Protein AF-A0A6A3HVJ7-F1 (afdb_monomer)

InterPro domains:
  IPR050879 Acyltransferase 3 [PTHR23028] (5-299)

Foldseek 3Di:
DDDLPLVVLVLLLLVLVVLLVVLQVLLVVVVVCVVVVHDPVVVVVVLVLLLLLQCLLQLFLQLVVLVVLLPDDPVVVCLLPVPPDPVVRDSVCSSVCPPHNDPSNVSSVVSNVLSVVLVVCPVVSVVSVVPDPQQRSVLNVVLNVVVVVCVVVVDDDDPVNVVVLVVLLVVLVLVLVCLSVQRVSVVVVVNRDDGDPDDDSSVSSNSSSNNVSSCVVPNDVVNVVCVDPVNVLCSQLVSQLVVCLSVQCSDVVLVPDPDPVCSVCSSVVVSSVRSVVCCVVRSVVSSVVSVVVVVVVVVVVVVVVVVVVPVVVVVVVPPPDDDDDDDD

Solvent-accessible surface area (backbone atoms only — not comparable to full-atom values): 18622 Å² total; per-residue (Å²): 139,90,77,77,57,56,67,61,52,52,54,46,52,49,53,31,54,51,40,21,54,50,41,34,56,51,42,57,54,49,52,55,40,60,74,65,66,55,52,72,68,58,50,51,52,53,50,50,54,51,50,51,56,52,45,40,45,49,44,60,56,51,48,52,48,49,50,52,55,63,75,46,59,66,76,56,44,34,63,58,68,67,50,90,50,85,85,75,70,48,61,70,38,57,75,70,36,53,92,67,54,55,70,69,58,48,46,67,61,49,47,60,56,49,48,53,50,37,61,72,42,56,90,50,34,70,61,61,60,73,86,50,93,62,60,25,52,52,38,20,53,52,44,55,52,48,55,50,48,38,64,75,67,67,64,74,86,48,71,69,58,52,52,53,51,51,53,51,48,52,50,45,49,48,53,48,48,13,63,68,54,76,32,47,52,34,47,74,70,72,53,70,64,80,82,78,90,67,89,62,69,69,60,57,37,44,49,51,32,51,47,50,43,50,33,72,75,55,71,48,78,63,42,55,56,65,65,29,67,68,52,49,50,48,62,69,31,35,66,41,34,71,69,48,35,48,65,48,58,61,30,65,87,50,57,71,48,83,52,65,65,62,36,50,52,49,44,52,51,51,29,52,50,54,10,49,53,48,30,64,72,44,30,48,56,39,43,52,52,47,53,53,50,53,49,53,51,50,51,51,53,51,55,54,60,66,50,61,67,59,63,65,57,59,64,65,68,75,76,77,81,77,84,76,85,86,83,136

Organism: NCBI:txid129364

Structure (mmCIF, N/CA/C/O backbone):
data_AF-A0A6A3HVJ7-F1
#
_entry.id   AF-A0A6A3HVJ7-F1
#
loop_
_atom_site.group_PDB
_atom_site.id
_atom_site.type_symbol
_atom_site.label_atom_id
_atom_site.label_alt_id
_atom_site.label_comp_id
_atom_site.label_asym_id
_atom_site.label_entity_id
_atom_site.label_seq_id
_atom_site.pdbx_PDB_ins_code
_atom_site.Cartn_x
_atom_site.Cartn_y
_atom_site.Cartn_z
_atom_site.occupancy
_atom_site.B_iso_or_equiv
_atom_site.auth_seq_id
_atom_site.auth_comp_id
_atom_site.auth_asym_id
_atom_site.auth_atom_id
_atom_site.pdbx_PDB_model_num
ATOM 1 N N . MET A 1 1 ? 19.982 -19.664 -14.975 1.00 39.41 1 MET A N 1
ATOM 2 C CA . MET A 1 1 ? 18.977 -19.996 -13.939 1.00 39.41 1 MET A CA 1
ATOM 3 C C . MET A 1 1 ? 17.741 -19.136 -14.182 1.00 39.41 1 MET A C 1
ATOM 5 O O . MET A 1 1 ? 17.830 -17.933 -14.001 1.00 39.41 1 MET A O 1
ATOM 9 N N . ARG A 1 2 ? 16.645 -19.707 -14.708 1.00 41.06 2 ARG A N 1
ATOM 10 C CA . ARG A 1 2 ? 15.419 -18.962 -15.060 1.00 41.06 2 ARG A CA 1
ATOM 11 C C . ARG A 1 2 ? 14.409 -18.926 -13.890 1.00 41.06 2 ARG A C 1
ATOM 13 O O . ARG A 1 2 ? 14.082 -19.967 -13.308 1.00 41.06 2 ARG A O 1
ATOM 20 N N . ASP A 1 3 ? 13.924 -17.714 -13.616 1.00 50.59 3 ASP A N 1
ATOM 21 C CA . ASP A 1 3 ? 12.622 -17.329 -13.035 1.00 50.59 3 ASP A CA 1
ATOM 22 C C . ASP A 1 3 ? 12.352 -17.507 -11.529 1.00 50.59 3 ASP A C 1
ATOM 24 O O . ASP A 1 3 ? 11.293 -18.006 -11.140 1.00 50.59 3 ASP A O 1
ATOM 28 N N . LEU A 1 4 ? 13.231 -17.045 -10.633 1.00 57.28 4 LEU A N 1
ATOM 29 C CA . LEU A 1 4 ? 12.734 -16.729 -9.286 1.00 57.28 4 LEU A CA 1
ATOM 30 C C . LEU A 1 4 ? 11.722 -15.574 -9.398 1.00 57.28 4 LEU A C 1
ATOM 32 O O . LEU A 1 4 ? 12.072 -14.480 -9.834 1.00 57.28 4 LEU A O 1
ATOM 36 N N . PHE A 1 5 ? 10.469 -15.805 -8.996 1.00 62.16 5 PHE A N 1
ATOM 37 C CA . PHE A 1 5 ? 9.382 -14.815 -9.033 1.00 62.16 5 PHE A CA 1
ATOM 38 C C . PHE A 1 5 ? 9.550 -13.696 -7.984 1.00 62.16 5 PHE A C 1
ATOM 40 O O . PHE A 1 5 ? 8.559 -13.111 -7.559 1.00 62.16 5 PHE A O 1
ATOM 47 N N . MET A 1 6 ? 10.778 -13.375 -7.552 1.00 64.62 6 MET A N 1
ATOM 48 C CA . MET A 1 6 ? 11.039 -12.396 -6.486 1.00 64.62 6 MET A CA 1
ATOM 49 C C . MET A 1 6 ? 10.368 -11.048 -6.763 1.00 64.62 6 MET A C 1
ATOM 51 O O . MET A 1 6 ? 9.794 -10.460 -5.853 1.00 64.62 6 MET A O 1
ATOM 55 N N . GLY A 1 7 ? 10.385 -10.585 -8.019 1.00 66.06 7 GLY A N 1
ATOM 56 C CA . GLY A 1 7 ? 9.719 -9.339 -8.404 1.00 66.06 7 GLY A CA 1
ATOM 57 C C . GLY A 1 7 ? 8.200 -9.396 -8.219 1.00 66.06 7 GLY A C 1
ATOM 58 O O . GLY A 1 7 ? 7.622 -8.500 -7.614 1.00 66.06 7 GLY A O 1
ATOM 59 N N . ALA A 1 8 ? 7.553 -10.474 -8.673 1.00 69.12 8 ALA A N 1
ATOM 60 C CA . ALA A 1 8 ? 6.106 -10.644 -8.533 1.00 69.12 8 ALA A CA 1
ATOM 61 C C . ALA A 1 8 ? 5.683 -10.817 -7.064 1.00 69.12 8 ALA A C 1
ATOM 63 O O . ALA A 1 8 ? 4.686 -10.234 -6.647 1.00 69.12 8 ALA A O 1
ATOM 64 N N . VAL A 1 9 ? 6.468 -11.560 -6.276 1.00 72.44 9 VAL A N 1
ATOM 65 C CA . VAL A 1 9 ? 6.237 -11.737 -4.835 1.00 72.44 9 VAL A CA 1
ATOM 66 C C . VAL A 1 9 ? 6.421 -10.422 -4.081 1.00 72.44 9 VAL A C 1
ATOM 68 O O . VAL A 1 9 ? 5.613 -10.107 -3.217 1.00 72.44 9 VAL A O 1
ATOM 71 N N . GLY A 1 10 ? 7.442 -9.628 -4.416 1.00 73.00 10 GLY A N 1
ATOM 72 C CA . GLY A 1 10 ? 7.676 -8.328 -3.783 1.00 73.00 10 GLY A CA 1
ATOM 73 C C . GLY A 1 10 ? 6.544 -7.331 -4.040 1.00 73.00 10 GLY A C 1
ATOM 74 O O . GLY A 1 10 ? 6.095 -6.659 -3.113 1.00 73.00 10 GLY A O 1
ATOM 75 N N . VAL A 1 11 ? 6.043 -7.276 -5.278 1.00 71.94 11 VAL A N 1
ATOM 76 C CA . VAL A 1 11 ? 4.892 -6.432 -5.638 1.00 71.94 11 VAL A CA 1
ATOM 77 C C . VAL A 1 11 ? 3.626 -6.895 -4.910 1.00 71.94 11 VAL A C 1
ATOM 79 O O . VAL A 1 11 ? 2.938 -6.072 -4.311 1.00 71.94 11 VAL A O 1
ATOM 82 N N . ASP A 1 12 ? 3.342 -8.200 -4.900 1.00 74.12 12 ASP A N 1
ATOM 83 C CA . ASP A 1 12 ? 2.187 -8.770 -4.188 1.00 74.12 12 ASP A CA 1
ATOM 84 C C . ASP A 1 12 ? 2.253 -8.491 -2.677 1.00 74.12 12 ASP A C 1
ATOM 86 O O . ASP A 1 12 ? 1.306 -7.968 -2.087 1.00 74.12 12 ASP A O 1
ATOM 90 N N . ALA A 1 13 ? 3.414 -8.733 -2.062 1.00 77.75 13 ALA A N 1
ATOM 91 C CA . ALA A 1 13 ? 3.647 -8.469 -0.648 1.00 77.75 13 ALA A CA 1
ATOM 92 C C . ALA A 1 13 ? 3.392 -7.002 -0.281 1.00 77.75 13 ALA A C 1
ATOM 94 O O . ALA A 1 13 ? 2.780 -6.702 0.748 1.00 77.75 13 ALA A O 1
ATOM 95 N N . PHE A 1 14 ? 3.815 -6.084 -1.149 1.00 76.81 14 PHE A N 1
ATOM 96 C CA . PHE A 1 14 ? 3.584 -4.661 -0.965 1.00 76.81 14 PHE A CA 1
ATOM 97 C C . PHE A 1 14 ? 2.087 -4.301 -0.995 1.00 76.81 14 PHE A C 1
ATOM 99 O O . PHE A 1 14 ? 1.599 -3.604 -0.099 1.00 76.81 14 PHE A O 1
ATOM 106 N N . PHE A 1 15 ? 1.338 -4.807 -1.980 1.00 76.00 15 PHE A N 1
ATOM 107 C CA . PHE A 1 15 ? -0.108 -4.571 -2.076 1.00 76.00 15 PHE A CA 1
ATOM 108 C C . PHE A 1 15 ? -0.872 -5.132 -0.874 1.00 76.00 15 PHE A C 1
ATOM 110 O O . PHE A 1 15 ? -1.783 -4.483 -0.349 1.00 76.00 15 PHE A O 1
ATOM 117 N N . VAL A 1 16 ? -0.476 -6.310 -0.398 1.00 81.12 16 VAL A N 1
ATOM 118 C CA . VAL A 1 16 ? -1.057 -6.949 0.787 1.00 81.12 16 VAL A CA 1
ATOM 119 C C . VAL A 1 16 ? -0.830 -6.098 2.033 1.00 81.12 16 VAL A C 1
ATOM 121 O O . VAL A 1 16 ? -1.790 -5.739 2.711 1.00 81.12 16 VAL A O 1
ATOM 124 N N . LEU A 1 17 ? 0.411 -5.691 2.301 1.00 81.81 17 LEU A N 1
ATOM 125 C CA . LEU A 1 17 ? 0.732 -4.862 3.467 1.00 81.81 17 LEU A CA 1
ATOM 126 C C . LEU A 1 17 ? 0.002 -3.511 3.425 1.00 81.81 17 LEU A C 1
ATOM 128 O O . LEU A 1 17 ? -0.583 -3.084 4.423 1.00 81.81 17 LEU A O 1
ATOM 132 N N . SER A 1 18 ? -0.011 -2.856 2.259 1.00 81.00 18 SER A N 1
ATOM 133 C CA . SER A 1 18 ? -0.702 -1.577 2.064 1.00 81.00 18 SER A CA 1
ATOM 134 C C . SER A 1 18 ? -2.209 -1.708 2.310 1.00 81.00 18 SER A C 1
ATOM 136 O O . SER A 1 18 ? -2.787 -0.930 3.074 1.00 81.00 18 SER A O 1
ATOM 138 N N . SER A 1 19 ? -2.849 -2.725 1.726 1.00 81.06 19 SER A N 1
ATOM 139 C CA . SER A 1 19 ? -4.294 -2.941 1.864 1.00 81.06 19 SER A CA 1
ATOM 140 C C . SER A 1 19 ? -4.708 -3.296 3.294 1.00 81.06 19 SER A C 1
ATOM 142 O O . SER A 1 19 ? -5.690 -2.728 3.780 1.00 81.06 19 SER A O 1
ATOM 144 N N . VAL A 1 20 ? -3.952 -4.141 4.008 1.00 82.75 20 VAL A N 1
ATOM 145 C CA . VAL A 1 20 ? -4.229 -4.461 5.421 1.00 82.75 20 VAL A CA 1
ATOM 146 C C . VAL A 1 20 ? -4.151 -3.199 6.283 1.00 82.75 20 VAL A C 1
ATOM 148 O O . VAL A 1 20 ? -5.085 -2.887 7.028 1.00 82.75 20 VAL A O 1
ATOM 151 N N . LEU A 1 21 ? -3.072 -2.422 6.140 1.00 83.81 21 LEU A N 1
ATOM 152 C CA . LEU A 1 21 ? -2.850 -1.212 6.930 1.00 83.81 21 LEU A CA 1
ATOM 153 C C . LEU A 1 21 ? -3.929 -0.151 6.669 1.00 83.81 21 LEU A C 1
ATOM 155 O O . LEU A 1 21 ? -4.475 0.429 7.612 1.00 83.81 21 LEU A O 1
ATOM 159 N N . LEU A 1 22 ? -4.269 0.094 5.398 1.00 83.75 22 LEU A N 1
ATOM 160 C CA . LEU A 1 22 ? -5.310 1.055 5.031 1.00 83.75 22 LEU A CA 1
ATOM 161 C C . LEU A 1 22 ? -6.681 0.643 5.560 1.00 83.75 22 LEU A C 1
ATOM 163 O O . LEU A 1 22 ? -7.388 1.485 6.118 1.00 83.75 22 LEU A O 1
ATOM 167 N N . THR A 1 23 ? -7.040 -0.631 5.393 1.00 84.31 23 THR A N 1
ATOM 168 C CA . THR A 1 23 ? -8.324 -1.169 5.857 1.00 84.31 23 THR A CA 1
ATOM 169 C C . THR A 1 23 ? -8.435 -1.022 7.366 1.00 84.31 23 THR A C 1
ATOM 171 O O . THR A 1 23 ? -9.441 -0.516 7.859 1.00 84.31 23 THR A O 1
ATOM 174 N N . MET A 1 24 ? -7.378 -1.367 8.106 1.00 85.06 24 MET A N 1
ATOM 175 C CA . MET A 1 24 ? -7.365 -1.244 9.561 1.00 85.06 24 MET A CA 1
ATOM 176 C C . MET A 1 24 ? -7.522 0.214 10.015 1.00 85.06 24 MET A C 1
ATOM 178 O O . MET A 1 24 ? -8.381 0.503 10.849 1.00 85.06 24 MET A O 1
ATOM 182 N N . ILE A 1 25 ? -6.709 1.141 9.490 1.00 86.06 25 ILE A N 1
ATOM 183 C CA . ILE A 1 25 ? -6.756 2.558 9.893 1.00 86.06 25 ILE A CA 1
ATOM 184 C C . ILE A 1 25 ? -8.142 3.143 9.610 1.00 86.06 25 ILE A C 1
ATOM 186 O O . ILE A 1 25 ? -8.722 3.825 10.460 1.00 86.06 25 ILE A O 1
ATOM 190 N N . PHE A 1 26 ? -8.687 2.862 8.425 1.00 86.12 26 PHE A N 1
ATOM 191 C CA . PHE A 1 26 ? -9.999 3.359 8.037 1.00 86.12 26 PHE A CA 1
ATOM 192 C C . PHE A 1 26 ? -11.120 2.736 8.879 1.00 86.12 26 PHE A C 1
ATOM 194 O O . PHE A 1 26 ? -12.026 3.449 9.307 1.00 86.12 26 PHE A O 1
ATOM 201 N N . MET A 1 27 ? -11.034 1.441 9.193 1.00 84.31 27 MET A N 1
ATOM 202 C CA . MET A 1 27 ? -12.008 0.752 10.040 1.00 84.31 27 MET A CA 1
ATOM 203 C C . MET A 1 27 ? -12.005 1.282 11.472 1.00 84.31 27 MET A C 1
ATOM 205 O O . MET A 1 27 ? -13.074 1.590 11.993 1.00 84.31 27 MET A O 1
ATOM 209 N N . LYS A 1 28 ? -10.832 1.492 12.083 1.00 84.94 28 LYS A N 1
ATOM 210 C CA . LYS A 1 28 ? -10.725 2.109 13.419 1.00 84.94 28 LYS A CA 1
ATOM 211 C C . LYS A 1 28 ? -11.338 3.511 13.446 1.00 84.94 28 LYS A C 1
ATOM 213 O O . LYS A 1 28 ? -12.108 3.832 14.347 1.00 84.94 28 LYS A O 1
ATOM 218 N N . LYS A 1 29 ? -11.050 4.333 12.428 1.00 85.56 29 LYS A N 1
ATOM 219 C CA . LYS A 1 29 ? -11.642 5.675 12.295 1.00 85.56 29 LYS A CA 1
ATOM 220 C C . LYS A 1 29 ? -13.161 5.615 12.098 1.00 85.56 29 LYS A C 1
ATOM 222 O O . LYS A 1 29 ? -13.879 6.414 12.686 1.00 85.56 29 LYS A O 1
ATOM 227 N N . SER A 1 30 ? -13.641 4.658 11.309 1.00 85.25 30 SER A N 1
ATOM 228 C CA . SER A 1 30 ? -15.067 4.455 11.043 1.00 85.25 30 SER A CA 1
ATOM 229 C C . SER A 1 30 ? -15.826 4.015 12.294 1.00 85.25 30 SER A C 1
ATOM 231 O O . SER A 1 30 ? -16.877 4.576 12.577 1.00 85.25 30 SER A O 1
ATOM 233 N N . ILE A 1 31 ? -15.281 3.076 13.078 1.00 85.31 31 ILE A N 1
ATOM 234 C CA . ILE A 1 31 ? -15.865 2.643 14.360 1.00 85.31 31 ILE A CA 1
ATOM 235 C C . ILE A 1 31 ? -16.045 3.844 15.292 1.00 85.31 31 ILE A C 1
ATOM 237 O O . ILE A 1 31 ? -17.151 4.074 15.769 1.00 85.31 31 ILE A O 1
ATOM 241 N N . LYS A 1 32 ? -15.005 4.673 15.448 1.00 85.94 32 LYS A N 1
ATOM 242 C CA . LYS A 1 32 ? -15.079 5.896 16.259 1.00 85.94 32 LYS A CA 1
ATOM 243 C C . LYS A 1 32 ? -16.185 6.853 15.788 1.00 85.94 32 LYS A C 1
ATOM 245 O O . LYS A 1 32 ? -16.888 7.433 16.604 1.00 85.94 32 LYS A O 1
ATOM 250 N N . LEU A 1 33 ? -16.375 7.010 14.475 1.00 85.44 33 LEU A N 1
ATOM 251 C CA . LEU A 1 33 ? -17.455 7.846 13.934 1.00 85.44 33 LEU A CA 1
ATOM 252 C C . LEU A 1 33 ? -18.855 7.270 14.186 1.00 85.44 33 LEU A C 1
ATOM 254 O O . LEU A 1 33 ? -19.796 8.041 14.371 1.00 85.44 33 LEU A O 1
ATOM 258 N N . PHE A 1 34 ? -18.998 5.942 14.183 1.00 84.38 34 PHE A N 1
ATOM 259 C CA . PHE A 1 34 ? -20.250 5.279 14.551 1.00 84.38 34 PHE A CA 1
ATOM 260 C C . PHE A 1 34 ? -20.553 5.432 16.046 1.00 84.38 34 PHE A C 1
ATOM 262 O O . PHE A 1 34 ? -21.694 5.721 16.396 1.00 84.38 34 PHE A O 1
ATOM 269 N N . GLU A 1 35 ? -19.543 5.293 16.910 1.00 85.38 35 GLU A N 1
ATOM 270 C CA . GLU A 1 35 ? -19.669 5.499 18.361 1.00 85.38 35 GLU A CA 1
ATOM 271 C C . GLU A 1 35 ? -20.062 6.943 18.703 1.00 85.38 35 GLU A C 1
ATOM 273 O O . GLU A 1 35 ? -20.929 7.166 19.542 1.00 85.38 35 GLU A O 1
ATOM 278 N N . GLU A 1 36 ? -19.490 7.928 18.006 1.00 85.94 36 GLU A N 1
ATOM 279 C CA . GLU A 1 36 ? -19.807 9.354 18.180 1.00 85.94 36 GLU A CA 1
ATOM 280 C C . GLU A 1 36 ? -21.159 9.779 17.563 1.00 85.94 36 GLU A C 1
ATOM 282 O O . GLU A 1 36 ? -21.463 10.971 17.564 1.00 85.94 36 GLU A O 1
ATOM 287 N N . GLN A 1 37 ? -21.942 8.855 16.980 1.00 81.38 37 GLN A N 1
ATOM 288 C CA . GLN A 1 37 ? -23.155 9.152 16.192 1.00 81.38 37 GLN A CA 1
ATOM 289 C C . GLN A 1 37 ? -22.957 10.335 15.225 1.00 81.38 37 GLN A C 1
ATOM 291 O O . GLN A 1 37 ? -23.785 11.242 15.108 1.00 81.38 37 GLN A O 1
ATOM 296 N N . ALA A 1 38 ? -21.809 10.350 14.543 1.00 78.88 38 ALA A N 1
ATOM 297 C CA . ALA A 1 38 ? -21.400 11.478 13.724 1.00 78.88 38 ALA A CA 1
ATOM 298 C C . ALA A 1 38 ? -22.424 11.778 12.614 1.00 78.88 38 ALA A C 1
ATOM 300 O O . ALA A 1 38 ? -22.836 10.889 11.869 1.00 78.88 38 ALA A O 1
ATOM 301 N N . SER A 1 39 ? -22.777 13.058 12.458 1.00 82.81 39 SER A N 1
ATOM 302 C CA . SER A 1 39 ? -23.651 13.530 11.376 1.00 82.81 39 SER A CA 1
ATOM 303 C C . SER A 1 39 ? -23.126 13.127 9.990 1.00 82.81 39 SER A C 1
ATOM 305 O O . SER A 1 39 ? -21.912 13.071 9.758 1.00 82.81 39 SER A O 1
ATOM 307 N N . TYR A 1 40 ? -24.039 12.934 9.031 1.00 80.94 40 TYR A N 1
ATOM 308 C CA . TYR A 1 40 ? -23.722 12.645 7.628 1.00 80.94 40 TYR A CA 1
ATOM 309 C C . TYR A 1 40 ? -22.717 13.639 7.018 1.00 80.94 40 TYR A C 1
ATOM 311 O O . TYR A 1 40 ? -21.857 13.238 6.233 1.00 80.94 40 TYR A O 1
ATOM 319 N N . ARG A 1 41 ? -22.741 14.917 7.433 1.00 77.56 41 ARG A N 1
ATOM 320 C CA . ARG A 1 41 ? -21.765 15.929 6.980 1.00 77.56 41 ARG A CA 1
ATOM 321 C C . ARG A 1 41 ? -20.338 15.589 7.436 1.00 77.56 41 ARG A C 1
ATOM 323 O O . ARG A 1 41 ? -19.401 15.697 6.652 1.00 77.56 41 ARG A O 1
ATOM 330 N N . LYS A 1 42 ? -20.162 15.115 8.676 1.00 81.69 42 LYS A N 1
ATOM 331 C CA . LYS A 1 42 ? -18.856 14.716 9.245 1.00 81.69 42 LYS A CA 1
ATOM 332 C C . LYS A 1 42 ? -18.318 13.432 8.597 1.00 81.69 42 LYS A C 1
ATOM 334 O O . LYS A 1 42 ? -17.109 13.313 8.377 1.00 81.69 42 LYS A O 1
ATOM 339 N N . TRP A 1 43 ? -19.208 12.513 8.219 1.00 83.56 43 TRP A N 1
ATOM 340 C CA . TRP A 1 43 ? -18.875 11.355 7.382 1.00 83.56 43 TRP A CA 1
ATOM 341 C C . TRP A 1 43 ? -18.379 11.766 5.996 1.00 83.56 43 TRP A C 1
ATOM 343 O O . TRP A 1 43 ? -17.305 11.324 5.582 1.00 83.56 43 TRP A O 1
ATOM 353 N N . GLY A 1 44 ? -19.113 12.657 5.322 1.00 83.44 44 GLY A N 1
ATOM 354 C CA . GLY A 1 44 ? -18.735 13.201 4.017 1.00 83.44 44 GLY A CA 1
ATOM 355 C C . GLY A 1 44 ? -17.350 13.846 4.042 1.00 83.44 44 GLY A C 1
ATOM 356 O O . GLY A 1 44 ? -16.498 13.489 3.233 1.00 83.44 44 GLY A O 1
ATOM 357 N N . TRP A 1 45 ? -17.073 14.698 5.035 1.00 82.50 45 TRP A N 1
ATOM 358 C CA . TRP A 1 45 ? -15.748 15.304 5.211 1.00 82.50 45 TRP A CA 1
ATOM 359 C C . TRP A 1 45 ? -14.643 14.282 5.481 1.00 82.50 45 TRP A C 1
ATOM 361 O O . TRP A 1 45 ? -13.548 14.408 4.942 1.00 82.50 45 TRP A O 1
ATOM 371 N N . THR A 1 46 ? -14.913 13.248 6.282 1.00 83.50 46 THR A N 1
ATOM 372 C CA . THR A 1 46 ? -13.916 12.205 6.569 1.00 83.50 46 THR A CA 1
ATOM 373 C C . THR A 1 46 ? -13.568 11.388 5.328 1.00 83.50 46 THR A C 1
ATOM 375 O O . THR A 1 46 ? -12.394 11.081 5.108 1.00 83.50 46 THR A O 1
ATOM 378 N N . LEU A 1 47 ? -14.573 11.039 4.521 1.00 84.69 47 LEU A N 1
ATOM 379 C CA . LEU A 1 47 ? -14.374 10.348 3.251 1.00 84.69 47 LEU A CA 1
ATOM 380 C C . LEU A 1 47 ? -13.653 11.249 2.248 1.00 84.69 47 LEU A C 1
ATOM 382 O O . LEU A 1 47 ? -12.681 10.811 1.643 1.00 84.69 47 LEU A O 1
ATOM 386 N N . ALA A 1 48 ? -14.064 12.512 2.121 1.00 84.12 48 ALA A N 1
ATOM 387 C CA . ALA A 1 48 ? -13.414 13.475 1.239 1.00 84.12 48 ALA A CA 1
ATOM 388 C C . ALA A 1 48 ? -11.939 13.691 1.615 1.00 84.12 48 ALA A C 1
ATOM 390 O O . ALA A 1 48 ? -11.079 13.644 0.739 1.00 84.12 48 ALA A O 1
ATOM 391 N N . ASP A 1 49 ? -11.621 13.843 2.904 1.00 83.62 49 ASP A N 1
ATOM 392 C CA . ASP A 1 49 ? -10.243 13.945 3.406 1.00 83.62 49 ASP A CA 1
ATOM 393 C C . ASP A 1 49 ? -9.429 12.683 3.079 1.00 83.62 49 ASP A C 1
ATOM 395 O O . ASP A 1 49 ? -8.295 12.767 2.600 1.00 83.62 49 ASP A O 1
ATOM 399 N N . TYR A 1 50 ? -10.024 11.502 3.283 1.00 84.50 50 TYR A N 1
ATOM 400 C CA . TYR A 1 50 ? -9.401 10.226 2.939 1.00 84.50 50 TYR A CA 1
ATOM 401 C C . TYR A 1 50 ? -9.094 10.132 1.437 1.00 84.50 50 TYR A C 1
ATOM 403 O O . TYR A 1 50 ? -7.945 9.886 1.063 1.00 84.50 50 TYR A O 1
ATOM 411 N N . PHE A 1 51 ? -10.090 10.366 0.579 1.00 83.50 51 PHE A N 1
ATOM 412 C CA . PHE A 1 51 ? -9.936 10.280 -0.871 1.00 83.50 51 PHE A CA 1
ATOM 413 C C . PHE A 1 51 ? -8.960 11.323 -1.401 1.00 83.50 51 PHE A C 1
ATOM 415 O O . PHE A 1 51 ? -8.076 10.975 -2.174 1.00 83.50 51 PHE A O 1
ATOM 422 N N . THR A 1 52 ? -9.047 12.568 -0.935 1.00 82.69 52 THR A N 1
ATOM 423 C CA . THR A 1 52 ? -8.180 13.664 -1.393 1.00 82.69 52 THR A CA 1
ATOM 424 C C . THR A 1 52 ? -6.710 13.377 -1.094 1.00 82.69 52 THR A C 1
ATOM 426 O O . THR A 1 52 ? -5.863 13.507 -1.977 1.00 82.69 52 THR A O 1
ATOM 429 N N . LYS A 1 53 ? -6.393 12.906 0.122 1.00 82.38 53 LYS A N 1
ATOM 430 C CA . LYS A 1 53 ? -5.020 12.530 0.506 1.00 82.38 53 LYS A CA 1
ATOM 431 C C . LYS A 1 53 ? -4.459 11.400 -0.351 1.00 82.38 53 LYS A C 1
ATOM 433 O O . LYS A 1 53 ? -3.276 11.411 -0.676 1.00 82.38 53 LYS A O 1
ATOM 438 N N . ARG A 1 54 ? -5.285 10.412 -0.702 1.00 83.06 54 ARG A N 1
ATOM 439 C CA . ARG A 1 54 ? -4.856 9.252 -1.501 1.00 83.06 54 ARG A CA 1
ATOM 440 C C . ARG A 1 54 ? -4.778 9.579 -2.989 1.00 83.06 54 ARG A C 1
ATOM 442 O O . ARG A 1 54 ? -3.818 9.182 -3.640 1.00 83.06 54 ARG A O 1
ATOM 449 N N . PHE A 1 55 ? -5.724 10.362 -3.495 1.00 82.62 55 PHE A N 1
ATOM 450 C CA . PHE A 1 55 ? -5.736 10.839 -4.869 1.00 82.62 55 PHE A CA 1
ATOM 451 C C . PHE A 1 55 ? -4.512 11.707 -5.151 1.00 82.62 55 PHE A C 1
ATOM 453 O O . PHE A 1 55 ? -3.752 11.398 -6.056 1.00 82.62 55 PHE A O 1
ATOM 460 N N . LEU A 1 56 ? -4.232 12.718 -4.326 1.00 82.56 56 LEU A N 1
ATOM 461 C CA . LEU A 1 56 ? -3.076 13.601 -4.532 1.00 82.56 56 LEU A CA 1
ATOM 462 C C . LEU A 1 56 ? -1.731 12.957 -4.182 1.00 82.56 56 LEU A C 1
ATOM 464 O O . LEU A 1 56 ? -0.690 13.470 -4.576 1.00 82.56 56 LEU A O 1
ATOM 468 N N . ARG A 1 57 ? -1.735 11.816 -3.490 1.00 81.06 57 ARG A N 1
ATOM 469 C CA . ARG A 1 57 ? -0.538 10.986 -3.349 1.00 81.06 57 ARG A CA 1
ATOM 470 C C . ARG A 1 57 ? -0.175 10.284 -4.662 1.00 81.06 57 ARG A C 1
ATOM 472 O O . ARG A 1 57 ? 0.993 10.230 -5.018 1.00 81.06 57 ARG A O 1
ATOM 479 N N . VAL A 1 58 ? -1.164 9.730 -5.356 1.00 81.12 58 VAL A N 1
ATOM 480 C CA . VAL A 1 58 ? -0.952 8.807 -6.484 1.00 81.12 58 VAL A CA 1
ATOM 481 C C . VAL A 1 58 ? -1.087 9.492 -7.843 1.00 81.12 58 VAL A C 1
ATOM 483 O O . VAL A 1 58 ? -0.279 9.283 -8.749 1.00 81.12 58 VAL A O 1
ATOM 486 N N . TYR A 1 59 ? -2.093 10.347 -7.988 1.00 81.88 59 TYR A N 1
ATOM 487 C CA . TYR A 1 59 ? -2.484 10.934 -9.262 1.00 81.88 59 TYR A CA 1
ATOM 488 C C . TYR A 1 59 ? -1.423 11.831 -9.909 1.00 81.88 59 TYR A C 1
ATOM 490 O O . TYR A 1 59 ? -1.242 11.700 -11.113 1.00 81.88 59 TYR A O 1
ATOM 498 N N . PRO A 1 60 ? -0.679 12.700 -9.194 1.00 86.12 60 PRO A N 1
ATOM 499 C CA . PRO A 1 60 ? 0.260 13.617 -9.846 1.00 86.12 60 PRO A CA 1
ATOM 500 C C . PRO A 1 60 ? 1.361 12.895 -10.628 1.00 86.12 60 PRO A C 1
ATOM 502 O O . PRO A 1 60 ? 1.607 13.208 -11.791 1.00 86.12 60 PRO A O 1
ATOM 505 N N . LEU A 1 61 ? 1.980 11.878 -10.022 1.00 84.88 61 LEU A N 1
ATOM 506 C CA . LEU A 1 61 ? 3.000 11.075 -10.693 1.00 84.88 61 LEU A CA 1
ATOM 507 C C . LEU A 1 61 ? 2.387 10.210 -11.802 1.00 84.88 61 LEU A C 1
ATOM 509 O O . LEU A 1 61 ? 2.972 10.095 -12.876 1.00 84.88 61 LEU A O 1
ATOM 513 N N . TYR A 1 62 ? 1.191 9.657 -11.583 1.00 83.06 62 TYR A N 1
ATOM 514 C CA . TYR A 1 62 ? 0.467 8.908 -12.611 1.00 83.06 62 TYR A CA 1
ATOM 515 C C . TYR A 1 62 ? 0.114 9.756 -13.840 1.00 83.06 62 TYR A C 1
ATOM 517 O O . TYR A 1 62 ? 0.297 9.315 -14.975 1.00 83.06 62 TYR A O 1
ATOM 525 N N . ALA A 1 63 ? -0.353 10.986 -13.629 1.00 83.75 63 ALA A N 1
ATOM 526 C CA . ALA A 1 63 ? -0.703 11.920 -14.688 1.00 83.75 63 ALA A CA 1
ATOM 527 C C . ALA A 1 63 ? 0.541 12.350 -15.470 1.00 83.75 63 ALA A C 1
ATOM 529 O O . ALA A 1 63 ? 0.538 12.285 -16.698 1.00 83.75 63 ALA A O 1
ATOM 530 N N . LEU A 1 64 ? 1.627 12.705 -14.773 1.00 85.31 64 LEU A N 1
ATOM 531 C CA . LEU A 1 64 ? 2.903 13.035 -15.410 1.00 85.31 64 LEU A CA 1
ATOM 532 C C . LEU A 1 64 ? 3.441 11.871 -16.237 1.00 85.31 64 LEU A C 1
ATOM 534 O O . LEU A 1 64 ? 3.875 12.079 -17.367 1.00 85.31 64 LEU A O 1
ATOM 538 N N . LEU A 1 65 ? 3.354 10.647 -15.717 1.00 82.88 65 LEU A N 1
ATOM 539 C CA . LEU A 1 65 ? 3.737 9.464 -16.470 1.00 82.88 65 LEU A CA 1
ATOM 540 C C . LEU A 1 65 ? 2.870 9.270 -17.710 1.00 82.88 65 LEU A C 1
ATOM 542 O O . LEU A 1 65 ? 3.392 9.003 -18.785 1.00 82.88 65 LEU A O 1
ATOM 546 N N . SER A 1 66 ? 1.555 9.412 -17.571 1.00 78.56 66 SER A N 1
ATOM 547 C CA . SER A 1 66 ? 0.614 9.240 -18.679 1.00 78.56 66 SER A CA 1
ATOM 548 C C . SER A 1 66 ? 0.863 10.266 -19.786 1.00 78.56 66 SER A C 1
ATOM 550 O O . SER A 1 66 ? 0.833 9.917 -20.964 1.00 78.56 66 SER A O 1
ATOM 552 N N . ILE A 1 67 ? 1.181 11.511 -19.418 1.00 81.88 67 ILE A N 1
ATOM 553 C CA . ILE A 1 67 ? 1.566 12.578 -20.351 1.00 81.88 67 ILE A CA 1
ATOM 554 C C . ILE A 1 67 ? 2.929 12.280 -20.987 1.00 81.88 67 ILE A C 1
ATOM 556 O O . ILE A 1 67 ? 3.069 12.386 -22.203 1.00 81.88 67 ILE A O 1
ATOM 560 N N . ALA A 1 68 ? 3.923 11.865 -20.198 1.00 81.62 68 ALA A N 1
ATOM 561 C CA . ALA A 1 68 ? 5.242 11.495 -20.709 1.00 81.62 68 ALA A CA 1
ATOM 562 C C . ALA A 1 68 ? 5.149 10.324 -21.696 1.00 81.62 68 ALA A C 1
ATOM 564 O O . ALA A 1 68 ? 5.766 10.355 -22.758 1.00 81.62 68 ALA A O 1
ATOM 565 N N . LEU A 1 69 ? 4.322 9.323 -21.383 1.00 75.75 69 LEU A N 1
ATOM 566 C CA . LEU A 1 69 ? 4.008 8.226 -22.286 1.00 75.75 69 LEU A CA 1
ATOM 567 C C . LEU A 1 69 ? 3.306 8.728 -23.531 1.00 75.75 69 LEU A C 1
ATOM 569 O O . LEU A 1 69 ? 3.684 8.315 -24.613 1.00 75.75 69 LEU A O 1
ATOM 573 N N . TRP A 1 70 ? 2.335 9.630 -23.420 1.00 76.44 70 TRP A N 1
ATOM 574 C CA . TRP A 1 70 ? 1.655 10.187 -24.586 1.00 76.44 70 TRP A CA 1
ATOM 575 C C . TRP A 1 70 ? 2.625 10.885 -25.553 1.00 76.44 70 TRP A C 1
ATOM 577 O O . TRP A 1 70 ? 2.582 10.589 -26.749 1.00 76.44 70 TRP A O 1
ATOM 587 N N . LEU A 1 71 ? 3.543 11.706 -25.029 1.00 79.38 71 LEU A N 1
ATOM 588 C CA . LEU A 1 71 ? 4.570 12.432 -25.793 1.00 79.38 71 LEU A CA 1
ATOM 589 C C . LEU A 1 71 ? 5.644 11.520 -26.413 1.00 79.38 71 LEU A C 1
ATOM 591 O O . LEU A 1 71 ? 6.332 11.918 -27.351 1.00 79.38 71 LEU A O 1
ATOM 595 N N . MET A 1 72 ? 5.812 10.304 -25.895 1.00 76.38 72 MET A N 1
ATOM 596 C CA . MET A 1 72 ? 6.873 9.390 -26.306 1.00 76.38 72 MET A CA 1
ATOM 597 C C . MET A 1 72 ? 6.611 8.759 -27.697 1.00 76.38 72 MET A C 1
ATOM 599 O O . MET A 1 72 ? 5.467 8.395 -28.003 1.00 76.38 72 MET A O 1
ATOM 603 N N . PRO A 1 73 ? 7.649 8.552 -28.538 1.00 74.38 73 PRO A N 1
ATOM 604 C CA . PRO A 1 73 ? 7.509 7.851 -29.817 1.00 74.38 73 PRO A CA 1
ATOM 605 C C . PRO A 1 73 ? 7.059 6.391 -29.644 1.00 74.38 73 PRO A C 1
ATOM 607 O O . PRO A 1 73 ? 7.353 5.742 -28.637 1.00 74.38 73 PRO A O 1
ATOM 610 N N . PHE A 1 74 ? 6.367 5.850 -30.651 1.00 65.81 74 PHE A N 1
ATOM 611 C CA . PHE A 1 74 ? 5.752 4.515 -30.603 1.00 65.81 74 PHE A CA 1
ATOM 612 C C . PHE A 1 74 ? 6.746 3.370 -30.330 1.00 65.81 74 PHE A C 1
ATOM 614 O O . PHE A 1 74 ? 6.424 2.433 -29.600 1.00 65.81 74 PHE A O 1
ATOM 621 N N . GLU A 1 75 ? 7.976 3.472 -30.835 1.00 64.56 75 GLU A N 1
ATOM 622 C CA . GLU A 1 75 ? 9.033 2.470 -30.630 1.00 64.56 75 GLU A CA 1
ATOM 623 C C . GLU A 1 75 ? 9.353 2.246 -29.143 1.00 64.56 75 GLU A C 1
ATOM 625 O O . GLU A 1 75 ? 9.539 1.112 -28.694 1.00 64.56 75 GLU A O 1
ATOM 630 N N . TYR A 1 76 ? 9.337 3.318 -28.348 1.00 64.50 76 TYR A N 1
ATOM 631 C CA . TYR A 1 76 ? 9.561 3.245 -26.907 1.00 64.50 76 TYR A CA 1
ATOM 632 C C . TYR A 1 76 ? 8.286 2.837 -26.148 1.00 64.50 76 TYR A C 1
ATOM 634 O O . TYR A 1 76 ? 8.368 2.076 -25.182 1.00 64.50 76 TYR A O 1
ATOM 642 N N . LYS A 1 77 ? 7.093 3.240 -26.616 1.00 66.81 77 LYS A N 1
ATOM 643 C CA . LYS A 1 77 ? 5.798 2.796 -26.053 1.00 66.81 77 LYS A CA 1
ATOM 644 C C . LYS A 1 77 ? 5.641 1.274 -26.094 1.00 66.81 77 LYS A C 1
ATOM 646 O O . LYS A 1 77 ? 5.249 0.665 -25.097 1.00 66.81 77 LYS A O 1
ATOM 651 N N . ASN A 1 78 ? 5.991 0.656 -27.221 1.00 63.28 78 ASN A N 1
ATOM 652 C CA . ASN A 1 78 ? 5.930 -0.796 -27.377 1.00 63.28 78 ASN A CA 1
ATOM 653 C C . ASN A 1 78 ? 6.957 -1.508 -26.470 1.00 63.28 78 ASN A C 1
ATOM 655 O O . ASN A 1 78 ? 6.646 -2.525 -25.850 1.00 63.28 78 ASN A O 1
ATOM 659 N N . ARG A 1 79 ? 8.157 -0.929 -26.304 1.00 65.69 79 ARG A N 1
ATOM 660 C CA . ARG A 1 79 ? 9.218 -1.482 -25.443 1.00 65.69 79 ARG A CA 1
ATOM 661 C C . ARG A 1 79 ? 8.850 -1.495 -23.955 1.00 65.69 79 ARG A C 1
ATOM 663 O O . ARG A 1 79 ? 9.107 -2.495 -23.292 1.00 65.69 79 ARG A O 1
ATOM 670 N N . TYR A 1 80 ? 8.262 -0.416 -23.436 1.00 62.47 80 TYR A N 1
ATOM 671 C CA . TYR A 1 80 ? 7.972 -0.288 -22.001 1.00 62.47 80 TYR A CA 1
ATOM 672 C C . TYR A 1 80 ? 6.577 -0.803 -21.613 1.00 62.47 80 TYR A C 1
ATOM 674 O O . TYR A 1 80 ? 6.435 -1.420 -20.563 1.00 62.47 80 TYR A O 1
ATOM 682 N N . TYR A 1 81 ? 5.554 -0.608 -22.452 1.00 59.56 81 TYR A N 1
ATOM 683 C CA . TYR A 1 81 ? 4.154 -0.898 -22.094 1.00 59.56 81 TYR A CA 1
ATOM 684 C C . TYR A 1 81 ? 3.486 -1.969 -22.968 1.00 59.56 81 TYR A C 1
ATOM 686 O O . TYR A 1 81 ? 2.289 -2.203 -22.817 1.00 59.56 81 TYR A O 1
ATOM 694 N N . ARG A 1 82 ? 4.239 -2.649 -23.854 1.00 55.84 82 ARG A N 1
ATOM 695 C CA . ARG A 1 82 ? 3.722 -3.680 -24.783 1.00 55.84 82 ARG A CA 1
ATOM 696 C C . ARG A 1 82 ? 2.469 -3.224 -25.546 1.00 55.84 82 ARG A C 1
ATOM 698 O O . ARG A 1 82 ? 1.540 -3.997 -25.774 1.00 55.84 82 ARG A O 1
ATOM 705 N N . ILE A 1 83 ? 2.433 -1.947 -25.918 1.00 56.72 83 ILE A N 1
ATOM 706 C CA . ILE A 1 83 ? 1.325 -1.366 -26.674 1.00 56.72 83 ILE A CA 1
ATOM 707 C C . ILE A 1 83 ? 1.438 -1.858 -28.118 1.00 56.72 83 ILE A C 1
ATOM 709 O O . ILE A 1 83 ? 2.436 -1.599 -28.788 1.00 56.72 83 ILE A O 1
ATOM 713 N N . THR A 1 84 ? 0.432 -2.610 -28.573 1.00 53.72 84 THR A N 1
ATOM 714 C CA . THR A 1 84 ? 0.490 -3.340 -29.849 1.00 53.72 84 THR A CA 1
ATOM 715 C C . THR A 1 84 ? 0.085 -2.452 -31.034 1.00 53.72 84 THR A C 1
ATOM 717 O O . THR A 1 84 ? 0.579 -2.676 -32.140 1.00 53.72 84 THR A O 1
ATOM 720 N N . LYS A 1 85 ? -0.737 -1.407 -30.823 1.00 53.69 85 LYS A N 1
ATOM 721 C CA . LYS A 1 85 ? -1.081 -0.394 -31.839 1.00 53.69 85 LYS A CA 1
ATOM 722 C C . LYS A 1 85 ? -1.001 1.044 -31.295 1.00 53.69 85 LYS A C 1
ATOM 724 O O . LYS A 1 85 ? -1.315 1.276 -30.131 1.00 53.69 85 LYS A O 1
ATOM 729 N N . PRO A 1 86 ? -0.617 2.041 -32.115 1.00 51.41 86 PRO A N 1
ATOM 730 C CA . PRO A 1 86 ? -0.514 3.443 -31.688 1.00 51.41 86 PRO A CA 1
ATOM 731 C C . PRO A 1 86 ? -1.859 4.065 -31.271 1.00 51.41 86 PRO A C 1
ATOM 733 O O . PRO A 1 86 ? -1.867 4.993 -30.467 1.00 51.41 86 PRO A O 1
ATOM 736 N N . GLU A 1 87 ? -2.976 3.524 -31.765 1.00 54.38 87 GLU A N 1
ATOM 737 C CA . GLU A 1 87 ? -4.352 3.944 -31.448 1.00 54.38 87 GLU A CA 1
ATOM 738 C C . GLU A 1 87 ? -4.873 3.400 -30.102 1.00 54.38 87 GLU A C 1
ATO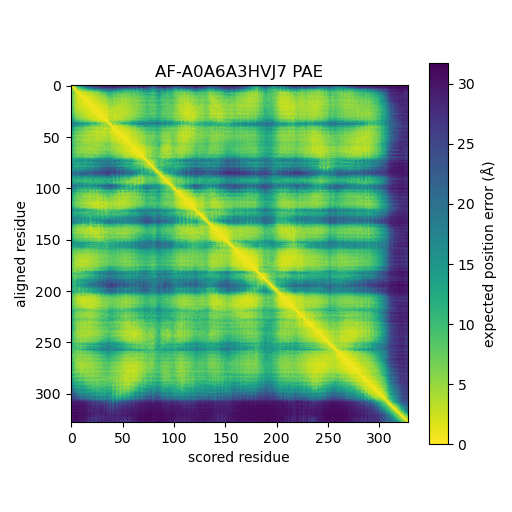M 740 O O . GLU A 1 87 ? -5.907 3.851 -29.617 1.00 54.38 87 GLU A O 1
ATOM 745 N N . ASP A 1 88 ? -4.152 2.472 -29.460 1.00 59.00 88 ASP A N 1
ATOM 746 C CA . ASP A 1 88 ? -4.583 1.851 -28.197 1.00 59.00 88 ASP A CA 1
ATOM 747 C C . ASP A 1 88 ? -4.361 2.768 -26.974 1.00 59.00 88 ASP A C 1
ATOM 749 O O . ASP A 1 88 ? -4.889 2.503 -25.892 1.00 59.00 88 ASP A O 1
ATOM 753 N N . PHE A 1 89 ? -3.570 3.843 -27.108 1.00 61.81 89 PHE A N 1
ATOM 754 C CA . PHE A 1 89 ? -3.227 4.735 -25.995 1.00 61.81 89 PHE A CA 1
ATOM 755 C C . PHE A 1 89 ? -3.942 6.086 -26.089 1.00 61.81 89 PHE A C 1
ATOM 757 O O . PHE A 1 89 ? -3.408 7.071 -26.603 1.00 61.81 89 PHE A O 1
ATOM 764 N N . ASN A 1 90 ? -5.142 6.151 -25.515 1.00 68.38 90 ASN A N 1
ATOM 765 C CA . ASN A 1 90 ? -5.887 7.396 -25.353 1.00 68.38 90 ASN A CA 1
ATOM 766 C C . ASN A 1 90 ? -5.515 8.083 -24.034 1.00 68.38 90 ASN A C 1
ATOM 768 O O . ASN A 1 90 ? -5.904 7.620 -22.966 1.00 68.38 90 ASN A O 1
ATOM 772 N N . LEU A 1 91 ? -4.828 9.232 -24.097 1.00 71.56 91 LEU A N 1
ATOM 773 C CA . LEU A 1 91 ? -4.428 10.000 -22.905 1.00 71.56 91 LEU A CA 1
ATOM 774 C C . LEU A 1 91 ? -5.625 10.323 -22.001 1.00 71.56 91 LEU A C 1
ATOM 776 O O . LEU A 1 91 ? -5.542 10.156 -20.788 1.00 71.56 91 LEU A O 1
ATOM 780 N N . PHE A 1 92 ? -6.743 10.748 -22.593 1.00 70.06 92 PHE A N 1
ATOM 781 C CA . PHE A 1 92 ? -7.964 11.049 -21.846 1.00 70.06 92 PHE A CA 1
ATOM 782 C C . PHE A 1 92 ? -8.512 9.809 -21.128 1.00 70.06 92 PHE A C 1
ATOM 784 O O . PHE A 1 92 ? -8.891 9.882 -19.963 1.00 70.06 92 PHE A O 1
ATOM 791 N N . GLN A 1 93 ? -8.500 8.653 -21.792 1.00 65.94 93 GLN A N 1
ATOM 792 C CA . GLN A 1 93 ? -8.993 7.395 -21.235 1.00 65.94 93 GLN A CA 1
ATOM 793 C C . GLN A 1 93 ? -8.082 6.887 -20.103 1.00 65.94 93 GLN A C 1
ATOM 795 O O . GLN A 1 93 ? -8.571 6.504 -19.043 1.00 65.94 93 GLN A O 1
ATOM 800 N N . THR A 1 94 ? -6.762 6.996 -20.278 1.00 70.00 94 THR A N 1
ATOM 801 C CA . THR A 1 94 ? -5.757 6.667 -19.257 1.00 70.00 94 THR A CA 1
ATOM 802 C C . THR A 1 94 ? -5.873 7.588 -18.037 1.00 70.00 94 THR A C 1
ATOM 804 O O . THR A 1 94 ? -5.953 7.106 -16.91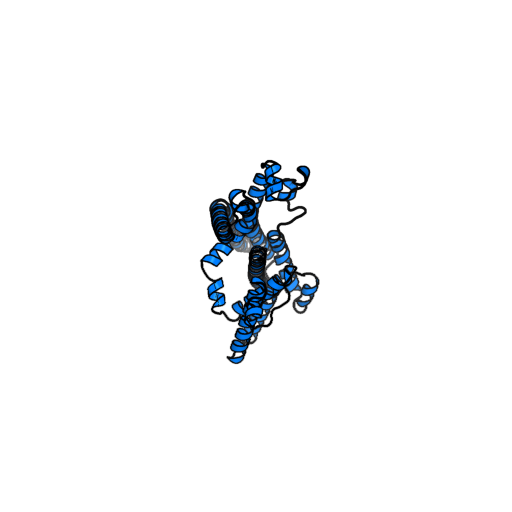2 1.00 70.00 94 THR A O 1
ATOM 807 N N . LEU A 1 95 ? -5.977 8.909 -18.234 1.00 71.00 95 LEU A N 1
ATOM 808 C CA . LEU A 1 95 ? -6.159 9.873 -17.137 1.00 71.00 95 LEU A CA 1
ATOM 809 C C . LEU A 1 95 ? -7.488 9.680 -16.389 1.00 71.00 95 LEU A C 1
ATOM 811 O O . LEU A 1 95 ? -7.554 9.944 -15.191 1.00 71.00 95 LEU A O 1
ATOM 815 N N . THR A 1 96 ? -8.532 9.204 -17.074 1.00 63.78 96 THR A N 1
ATOM 816 C CA . THR A 1 96 ? -9.854 8.910 -16.485 1.0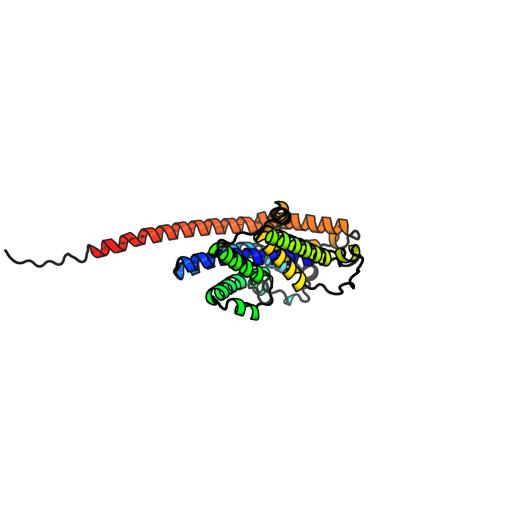0 63.78 96 THR A CA 1
ATOM 817 C C . THR A 1 96 ? -10.008 7.464 -16.002 1.00 63.78 96 THR A C 1
ATOM 819 O O . THR A 1 96 ? -11.092 7.073 -15.574 1.00 63.78 96 THR A O 1
ATOM 822 N N . PHE A 1 97 ? -8.926 6.678 -16.010 1.00 62.97 97 PHE A N 1
ATOM 823 C CA . PHE A 1 97 ? -8.867 5.291 -15.535 1.00 62.97 97 PHE A CA 1
ATOM 824 C C . PHE A 1 97 ? -9.749 4.272 -16.279 1.00 62.97 97 PHE A C 1
ATOM 826 O O . PHE A 1 97 ? -10.019 3.186 -15.760 1.00 62.97 97 PHE A O 1
ATOM 833 N N . HIS A 1 98 ? -10.174 4.572 -17.504 1.00 50.03 98 HIS A N 1
ATOM 834 C CA . HIS A 1 98 ? -10.911 3.633 -18.350 1.00 50.03 98 HIS A CA 1
ATOM 835 C C . HIS A 1 98 ? -9.945 2.864 -19.276 1.00 50.03 98 HIS A C 1
ATOM 837 O O . HIS A 1 98 ? -9.072 3.485 -19.876 1.00 50.03 98 HIS A O 1
ATOM 843 N N . PRO A 1 99 ? -10.087 1.539 -19.493 1.00 48.66 99 PRO A N 1
ATOM 844 C CA . PRO A 1 99 ? -10.798 0.522 -18.708 1.00 48.66 99 PRO A CA 1
ATOM 845 C C . PRO A 1 99 ? -9.945 -0.103 -17.580 1.00 48.66 99 PRO A C 1
ATOM 847 O O . PRO A 1 99 ? -10.437 -0.950 -16.837 1.00 48.66 99 PRO A O 1
ATOM 850 N N . THR A 1 100 ? -8.669 0.270 -17.448 1.00 54.78 100 THR A N 1
ATOM 851 C CA . THR A 1 100 ? -7.740 -0.318 -16.471 1.00 54.78 100 THR A CA 1
ATOM 852 C C . THR A 1 100 ? -7.406 0.679 -15.366 1.00 54.78 100 THR A C 1
ATOM 854 O O . THR A 1 100 ? -6.414 1.405 -15.448 1.00 54.78 100 THR A O 1
ATOM 857 N N . LEU A 1 101 ? -8.216 0.693 -14.306 1.00 58.59 101 LEU A N 1
ATOM 858 C CA . LEU A 1 101 ? -7.836 1.322 -13.042 1.00 58.59 101 LEU A CA 1
ATOM 859 C C . LEU A 1 101 ? -6.531 0.679 -12.546 1.00 58.59 101 LEU A C 1
ATOM 861 O O . LEU A 1 101 ? -6.492 -0.546 -12.389 1.00 58.59 101 LEU A O 1
ATOM 865 N N . PRO A 1 102 ? -5.472 1.461 -12.262 1.00 66.00 102 PRO A N 1
ATOM 866 C CA . PRO A 1 102 ? -4.324 0.949 -11.532 1.00 66.00 102 PRO A CA 1
ATOM 867 C C . PRO A 1 102 ? -4.813 0.247 -10.267 1.00 66.00 102 PRO A C 1
ATOM 869 O O . PRO A 1 102 ? -5.647 0.789 -9.538 1.00 66.00 102 PRO A O 1
ATOM 872 N N . LEU A 1 103 ? -4.309 -0.962 -10.016 1.00 64.94 103 LEU A N 1
ATOM 873 C CA . LEU A 1 103 ? -4.801 -1.828 -8.942 1.00 64.94 103 LEU A CA 1
ATOM 874 C C . LEU A 1 103 ? -4.839 -1.096 -7.586 1.00 64.94 103 LEU A C 1
ATOM 876 O O . LEU A 1 103 ? -5.790 -1.237 -6.822 1.00 64.94 103 LEU A O 1
ATOM 880 N N . GLU A 1 104 ? -3.845 -0.244 -7.322 1.00 66.25 104 GLU A N 1
ATOM 881 C CA . GLU A 1 104 ? -3.769 0.592 -6.119 1.00 66.25 104 GLU A CA 1
ATOM 882 C C . GLU A 1 104 ? -4.937 1.580 -5.983 1.00 66.25 104 GLU A C 1
ATOM 884 O O . GLU A 1 104 ? -5.496 1.753 -4.900 1.00 66.25 104 GLU A O 1
ATOM 889 N N . ILE A 1 105 ? -5.345 2.192 -7.093 1.00 68.75 105 ILE A N 1
ATOM 890 C CA . ILE A 1 105 ? -6.443 3.159 -7.137 1.00 68.75 105 ILE A CA 1
ATOM 891 C C . ILE A 1 105 ? -7.769 2.434 -6.921 1.00 68.75 105 ILE A C 1
ATOM 893 O O . ILE A 1 105 ? -8.589 2.890 -6.126 1.00 68.75 105 ILE A O 1
ATOM 897 N N . ALA A 1 106 ? -7.947 1.261 -7.537 1.00 70.75 106 ALA A N 1
ATOM 898 C CA . ALA A 1 106 ? -9.115 0.419 -7.296 1.00 70.75 106 ALA A CA 1
ATOM 899 C C . ALA A 1 106 ? -9.259 0.068 -5.803 1.00 70.75 106 ALA A C 1
ATOM 901 O O . ALA A 1 106 ? -10.345 0.218 -5.241 1.00 70.75 106 ALA A O 1
ATOM 902 N N . TYR A 1 107 ? -8.164 -0.299 -5.124 1.00 71.56 107 TYR A N 1
ATOM 903 C CA . TYR A 1 107 ? -8.190 -0.540 -3.678 1.00 71.56 107 TYR A CA 1
ATOM 904 C C . TYR A 1 107 ? -8.632 0.698 -2.889 1.00 71.56 107 TYR A C 1
ATOM 906 O O . TYR A 1 107 ? -9.452 0.580 -1.981 1.00 71.56 107 TYR A O 1
ATOM 914 N N . TYR A 1 108 ? -8.166 1.896 -3.234 1.00 75.00 108 TYR A N 1
ATOM 915 C CA . TYR A 1 108 ? -8.543 3.107 -2.496 1.00 75.00 108 TYR A CA 1
ATOM 916 C C . TYR A 1 108 ? -10.032 3.453 -2.582 1.00 75.00 108 TYR A C 1
ATOM 918 O O . TYR A 1 108 ? -10.559 4.023 -1.630 1.00 75.00 108 TYR A O 1
ATOM 926 N N . PHE A 1 109 ? -10.718 3.078 -3.664 1.00 77.44 109 PHE A N 1
ATOM 927 C CA . PHE A 1 109 ? -12.167 3.265 -3.802 1.00 77.44 109 PHE A CA 1
ATOM 928 C C . PHE A 1 109 ? -12.988 2.111 -3.226 1.00 77.44 109 PHE A C 1
ATOM 930 O O . PHE A 1 109 ? -14.011 2.347 -2.581 1.00 77.44 109 PHE A O 1
ATOM 937 N N . VAL A 1 110 ? -12.530 0.870 -3.399 1.00 78.50 110 VAL A N 1
ATOM 938 C CA . VAL A 1 110 ? -13.257 -0.321 -2.937 1.00 78.50 110 VAL A CA 1
ATOM 939 C C . VAL A 1 110 ? -13.163 -0.487 -1.416 1.00 78.50 110 VAL A C 1
ATOM 941 O O . VAL A 1 110 ? -14.159 -0.835 -0.780 1.00 78.50 110 VAL A O 1
ATOM 944 N N . LEU A 1 111 ? -12.005 -0.202 -0.806 1.00 80.75 111 LEU A N 1
ATOM 945 C CA . LEU A 1 111 ? -11.771 -0.432 0.627 1.00 80.75 111 LEU A CA 1
ATOM 946 C C . LEU A 1 111 ? -12.706 0.377 1.548 1.00 80.75 111 LEU A C 1
ATOM 948 O O . LEU A 1 111 ? -13.258 -0.220 2.475 1.00 80.75 111 LEU A O 1
ATOM 952 N N . PRO A 1 112 ? -12.948 1.687 1.334 1.00 82.31 112 PRO A N 1
ATOM 953 C CA . PRO A 1 112 ? -13.891 2.434 2.163 1.00 82.31 112 PRO A CA 1
ATOM 954 C C . PRO A 1 112 ? -15.316 1.885 2.090 1.00 82.31 112 PRO A C 1
ATOM 956 O O . PRO A 1 112 ? -15.947 1.685 3.126 1.00 82.31 112 PRO A O 1
ATOM 959 N N . GLY A 1 113 ? -15.807 1.587 0.881 1.00 83.25 113 GLY A N 1
ATOM 960 C CA . GLY A 1 113 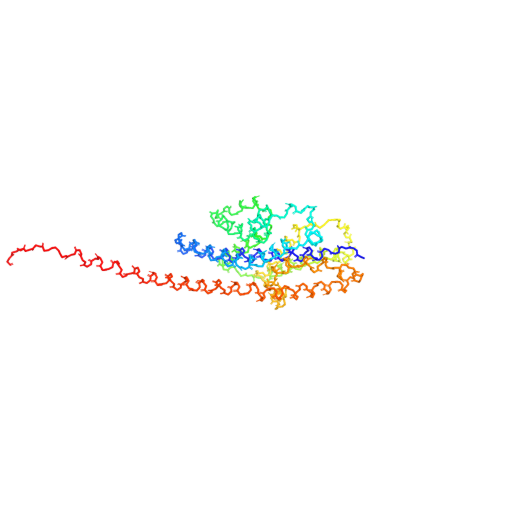? -17.132 0.994 0.686 1.00 83.25 113 GLY A CA 1
ATOM 961 C C . GLY A 1 113 ? -17.254 -0.362 1.381 1.00 83.25 113 GLY A C 1
ATOM 962 O O . GLY A 1 113 ? -18.216 -0.607 2.107 1.00 83.25 113 GLY A O 1
ATOM 963 N N . PHE A 1 114 ? -16.229 -1.203 1.243 1.00 83.31 114 PHE A N 1
ATOM 964 C CA . PHE A 1 114 ? -16.137 -2.492 1.920 1.00 83.31 114 PHE A CA 1
ATOM 965 C C . PHE A 1 114 ? -16.231 -2.365 3.446 1.00 83.31 114 PHE A C 1
ATOM 967 O O . PHE A 1 114 ? -17.050 -3.037 4.074 1.00 83.31 114 PHE A O 1
ATOM 974 N N . VAL A 1 115 ? -15.441 -1.473 4.049 1.00 83.88 115 VAL A N 1
ATOM 975 C CA . VAL A 1 115 ? -15.451 -1.259 5.504 1.00 83.88 115 VAL A CA 1
ATOM 976 C C . VAL A 1 115 ? -16.826 -0.794 5.985 1.00 83.88 115 VAL A C 1
ATOM 978 O O . VAL A 1 115 ? -17.316 -1.292 6.998 1.00 83.88 115 VAL A O 1
ATOM 981 N N . LEU A 1 116 ? -17.483 0.108 5.253 1.00 84.94 116 LEU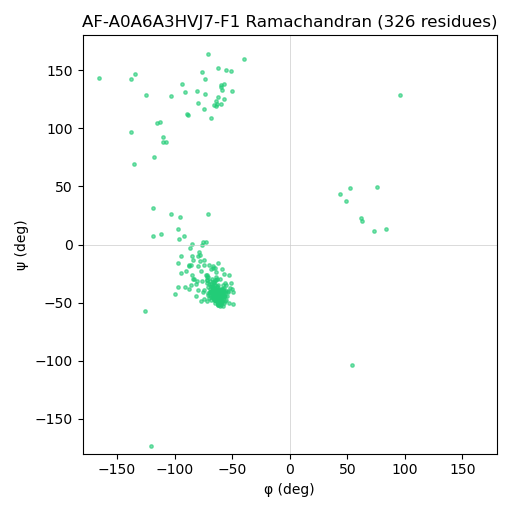 A N 1
ATOM 982 C CA . LEU A 1 116 ? -18.831 0.571 5.592 1.00 84.94 116 LEU A CA 1
ATOM 983 C C . LEU A 1 116 ? -19.862 -0.561 5.537 1.00 84.94 116 LEU A C 1
ATOM 985 O O . LEU A 1 116 ? -20.687 -0.677 6.443 1.00 84.94 116 LEU A O 1
ATOM 989 N N . VAL A 1 117 ? -19.798 -1.417 4.514 1.00 84.81 117 VAL A N 1
ATOM 990 C CA . VAL A 1 117 ? -20.672 -2.594 4.384 1.00 84.81 117 VAL A CA 1
ATOM 991 C C . VAL A 1 117 ? -20.455 -3.561 5.548 1.00 84.81 117 VAL A C 1
ATOM 993 O O . VAL A 1 117 ? -21.420 -3.971 6.190 1.00 84.81 117 VAL A O 1
ATOM 996 N N . VAL A 1 118 ? -19.196 -3.866 5.878 1.00 84.25 118 VAL A N 1
ATOM 997 C CA . VAL A 1 118 ? -18.827 -4.733 7.011 1.00 84.25 118 VAL A CA 1
ATOM 998 C C . VAL A 1 118 ? -19.363 -4.186 8.336 1.00 84.25 118 VAL A C 1
ATOM 1000 O O . VAL A 1 118 ? -19.903 -4.948 9.140 1.00 84.25 118 VAL A O 1
ATOM 1003 N N . LEU A 1 119 ? -19.241 -2.877 8.569 1.00 84.38 119 LEU A N 1
ATOM 1004 C CA . LEU A 1 119 ? -19.749 -2.244 9.787 1.00 84.38 119 LEU A CA 1
ATOM 1005 C C . LEU A 1 119 ? -21.284 -2.238 9.829 1.00 84.38 119 LEU A C 1
ATOM 1007 O O . LEU A 1 119 ? -21.856 -2.560 10.869 1.00 84.38 119 LEU A O 1
ATOM 1011 N N . LYS A 1 120 ? -21.952 -1.967 8.701 1.00 84.94 120 LYS A N 1
ATOM 1012 C CA . LYS A 1 120 ? -23.421 -1.963 8.596 1.00 84.94 120 LYS A CA 1
ATOM 1013 C C . LYS A 1 120 ? -24.037 -3.352 8.788 1.00 84.94 120 LYS A C 1
ATOM 1015 O O . LYS A 1 120 ? -25.109 -3.467 9.373 1.00 84.94 120 LYS A O 1
ATOM 1020 N N . LEU A 1 121 ? -23.364 -4.405 8.323 1.00 83.06 121 LEU A N 1
ATOM 1021 C CA . LEU A 1 121 ? -23.820 -5.791 8.474 1.00 83.06 121 LEU A CA 1
ATOM 1022 C C . LEU A 1 121 ? -23.740 -6.302 9.922 1.00 83.06 121 LEU A C 1
ATOM 1024 O O . LEU A 1 121 ? -24.389 -7.298 10.249 1.00 83.06 121 LEU A O 1
ATOM 1028 N N . GLY A 1 122 ? -22.972 -5.645 10.798 1.00 81.50 122 GLY A N 1
ATOM 1029 C CA . GLY A 1 122 ? -22.907 -5.951 12.228 1.00 81.50 122 GLY A CA 1
ATOM 1030 C C . GLY A 1 122 ? -22.568 -7.420 12.510 1.00 81.50 122 GLY A C 1
ATOM 1031 O O . GLY A 1 122 ? -21.416 -7.839 12.383 1.00 81.50 122 GLY A O 1
ATOM 1032 N N . ARG A 1 123 ? -23.579 -8.211 12.898 1.00 77.31 123 ARG A N 1
ATOM 1033 C CA . ARG A 1 123 ? -23.454 -9.655 13.183 1.00 77.31 123 ARG A CA 1
ATOM 1034 C C . ARG A 1 123 ? -23.227 -10.504 11.926 1.00 77.31 123 ARG A C 1
ATOM 1036 O O . ARG A 1 123 ? -22.565 -11.533 12.004 1.00 77.31 123 ARG A O 1
ATOM 1043 N N . PHE A 1 124 ? -23.709 -10.055 10.770 1.00 80.69 124 PHE A N 1
ATOM 1044 C CA . PHE A 1 124 ? -23.561 -10.733 9.477 1.00 80.69 124 PHE A CA 1
ATOM 1045 C C . PHE A 1 124 ? -22.370 -10.211 8.670 1.00 80.69 124 PHE A C 1
ATOM 1047 O O . PHE A 1 124 ? -22.338 -10.335 7.452 1.00 80.69 124 PHE A O 1
ATOM 1054 N N . TRP A 1 125 ? -21.369 -9.631 9.335 1.00 76.81 125 TRP A N 1
ATOM 1055 C CA . TRP A 1 125 ? -20.133 -9.165 8.699 1.00 76.81 125 TRP A CA 1
ATOM 1056 C C . TRP A 1 125 ? -19.439 -10.246 7.853 1.00 76.81 125 TRP A C 1
ATOM 1058 O O . TRP A 1 125 ? -18.758 -9.923 6.882 1.00 76.81 125 TRP A O 1
ATOM 1068 N N . TRP A 1 126 ? -19.657 -11.524 8.186 1.00 74.81 126 TRP A N 1
ATOM 1069 C CA . TRP A 1 126 ? -19.160 -12.663 7.424 1.00 74.81 126 TRP A CA 1
ATOM 1070 C C . TRP A 1 126 ? -19.793 -12.808 6.026 1.00 74.81 126 TRP A C 1
ATOM 1072 O O . TRP A 1 126 ? -19.220 -13.442 5.151 1.00 74.81 126 TRP A O 1
ATOM 1082 N N . VAL A 1 127 ? -20.945 -12.187 5.762 1.00 73.94 127 VAL A N 1
ATOM 1083 C CA . VAL A 1 127 ? -21.608 -12.229 4.444 1.00 73.94 127 VAL A CA 1
ATOM 1084 C C . VAL A 1 127 ? -20.849 -11.399 3.408 1.00 73.94 127 VAL A C 1
ATOM 1086 O O . VAL A 1 127 ? -20.858 -11.728 2.222 1.00 73.94 127 VAL A O 1
ATOM 1089 N N . SER A 1 128 ? -20.095 -10.385 3.845 1.00 67.44 128 SER A N 1
ATOM 1090 C CA . SER A 1 128 ? -19.181 -9.662 2.961 1.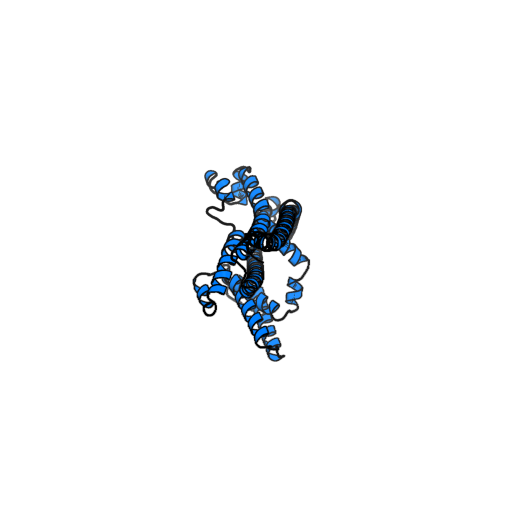00 67.44 128 SER A CA 1
ATOM 1091 C C . SER A 1 128 ? -18.134 -10.587 2.320 1.00 67.44 128 SER A C 1
ATOM 1093 O O . SER A 1 128 ? -17.566 -10.201 1.299 1.00 67.44 128 SER A O 1
ATOM 1095 N N . PHE A 1 129 ? -17.855 -11.773 2.897 1.00 66.19 129 PHE A N 1
ATOM 1096 C CA . PHE A 1 129 ? -16.847 -12.731 2.405 1.00 66.19 129 PHE A CA 1
ATOM 1097 C C . PHE A 1 129 ? -17.189 -13.307 1.029 1.00 66.19 129 PHE A C 1
ATOM 1099 O O . PHE A 1 129 ? -16.302 -13.778 0.327 1.00 66.19 129 PHE A O 1
ATOM 1106 N N . ILE A 1 130 ? -18.459 -13.247 0.629 1.00 62.25 130 ILE A N 1
ATOM 1107 C CA . ILE A 1 130 ? -18.960 -13.844 -0.612 1.00 62.25 130 ILE A CA 1
ATOM 1108 C C . ILE A 1 130 ? -18.539 -13.035 -1.860 1.00 62.25 130 ILE A C 1
ATOM 1110 O O . ILE A 1 130 ? -18.050 -13.642 -2.811 1.00 62.25 130 ILE A O 1
ATOM 1114 N N . PRO A 1 131 ? -18.679 -11.693 -1.902 1.00 60.59 131 PRO A N 1
ATOM 1115 C CA . PRO A 1 131 ? -18.339 -10.917 -3.101 1.00 60.59 131 PRO A CA 1
ATOM 1116 C C . PRO A 1 131 ? -16.846 -10.607 -3.323 1.00 60.59 131 PRO A C 1
ATOM 1118 O O . PRO A 1 131 ? -16.490 -10.246 -4.444 1.00 60.59 131 PRO A O 1
ATOM 1121 N N . LEU A 1 132 ? -15.962 -10.697 -2.315 1.00 60.16 132 LEU A N 1
ATOM 1122 C CA . LEU A 1 132 ? -14.563 -10.247 -2.444 1.00 60.16 132 LEU A CA 1
ATOM 1123 C C . LEU A 1 132 ? -13.552 -11.405 -2.392 1.00 60.16 132 LEU A C 1
ATOM 1125 O O . LEU A 1 132 ? -13.181 -11.885 -1.326 1.00 60.16 132 LEU A O 1
ATOM 1129 N N . TYR A 1 133 ? -12.997 -11.757 -3.554 1.00 57.72 133 TYR A N 1
ATOM 1130 C CA . TYR A 1 133 ? -11.893 -12.722 -3.692 1.00 57.72 133 TYR A CA 1
ATOM 1131 C C . TYR A 1 133 ? -10.524 -12.182 -3.206 1.00 57.72 133 TYR A C 1
ATOM 1133 O O . TYR A 1 133 ? -9.502 -12.854 -3.328 1.00 57.72 133 TYR A O 1
ATOM 1141 N N . ALA A 1 134 ? -10.464 -10.950 -2.684 1.00 61.91 134 ALA A N 1
ATOM 1142 C CA . ALA A 1 134 ? -9.232 -10.327 -2.202 1.00 61.91 134 ALA A CA 1
ATOM 1143 C C . ALA A 1 134 ? -9.015 -10.671 -0.724 1.00 61.91 134 ALA A C 1
ATOM 1145 O O . ALA A 1 134 ? -9.781 -10.200 0.106 1.00 61.91 134 ALA A O 1
ATOM 1146 N N . TRP A 1 135 ? -7.985 -11.461 -0.389 1.00 66.00 135 TRP A N 1
ATOM 1147 C CA . TRP A 1 135 ? -7.749 -11.944 0.983 1.00 66.00 135 TRP A CA 1
ATOM 1148 C C . TRP A 1 135 ? -7.260 -10.856 1.970 1.00 66.00 135 TRP A C 1
ATOM 1150 O O . TRP A 1 135 ? -7.584 -10.869 3.156 1.00 66.00 135 TRP A O 1
ATOM 1160 N N . ALA A 1 136 ? -6.492 -9.880 1.493 1.00 69.44 136 ALA A N 1
ATOM 1161 C CA . ALA A 1 136 ? -5.801 -8.928 2.364 1.00 69.44 136 ALA A CA 1
ATOM 1162 C C . ALA A 1 136 ? -6.724 -8.003 3.203 1.00 69.44 136 ALA A C 1
ATOM 1164 O O . ALA A 1 136 ? -6.467 -7.831 4.396 1.00 69.44 136 ALA A O 1
ATOM 1165 N N . PRO A 1 137 ? -7.846 -7.463 2.683 1.00 74.12 137 PRO A N 1
ATOM 1166 C CA . PRO A 1 137 ? -8.792 -6.692 3.497 1.00 74.12 137 PRO A CA 1
ATOM 1167 C C . PRO A 1 137 ? -9.403 -7.501 4.654 1.00 74.12 137 PRO A C 1
ATOM 1169 O O . PRO A 1 137 ? -9.694 -6.936 5.709 1.00 74.12 137 PRO A O 1
ATOM 1172 N N . TRP A 1 138 ? -9.556 -8.823 4.501 1.00 78.12 138 TRP A N 1
ATOM 1173 C CA . TRP A 1 138 ? -10.113 -9.694 5.544 1.00 78.12 138 TRP A CA 1
ATOM 1174 C C . TRP A 1 138 ? -9.234 -9.752 6.777 1.00 78.12 138 TRP A C 1
ATOM 1176 O O . TRP A 1 138 ? -9.738 -9.659 7.893 1.00 78.12 138 TRP A O 1
ATOM 1186 N N . ALA A 1 139 ? -7.924 -9.861 6.578 1.00 83.00 139 ALA A N 1
ATOM 1187 C CA . ALA A 1 139 ? -6.962 -9.929 7.666 1.00 83.00 139 ALA A CA 1
ATOM 1188 C C . ALA A 1 139 ? -7.056 -8.695 8.579 1.00 83.00 139 ALA A C 1
ATOM 1190 O O . ALA A 1 139 ? -7.082 -8.828 9.802 1.00 83.00 139 ALA A O 1
ATOM 1191 N N . ALA A 1 140 ? -7.235 -7.506 7.995 1.00 83.12 140 ALA A N 1
ATOM 1192 C CA . ALA A 1 140 ? -7.469 -6.281 8.756 1.00 83.12 140 ALA A CA 1
ATOM 1193 C C . ALA A 1 140 ? -8.782 -6.314 9.554 1.00 83.12 140 ALA A C 1
ATOM 1195 O O . ALA A 1 140 ? -8.801 -5.930 10.723 1.00 83.12 140 ALA A O 1
ATOM 1196 N N . VAL A 1 141 ? -9.879 -6.774 8.942 1.00 82.94 141 VAL A N 1
ATOM 1197 C CA . VAL A 1 141 ? -11.187 -6.868 9.612 1.00 82.94 141 VAL A CA 1
ATOM 1198 C C . VAL A 1 141 ? -11.132 -7.862 10.773 1.00 82.94 141 VAL A C 1
ATOM 1200 O O . VAL A 1 141 ? -11.605 -7.551 11.867 1.00 82.94 141 VAL A O 1
ATOM 1203 N N . ILE A 1 142 ? -10.525 -9.031 10.550 1.00 84.44 142 ILE A N 1
ATOM 1204 C CA . ILE A 1 142 ? -10.317 -10.063 11.572 1.00 84.44 142 ILE A CA 1
ATOM 1205 C C . ILE A 1 142 ? -9.506 -9.485 12.729 1.00 84.44 142 ILE A C 1
ATOM 1207 O O . ILE A 1 142 ? -9.931 -9.604 13.876 1.00 84.44 142 ILE A O 1
ATOM 1211 N N . PHE A 1 143 ? -8.395 -8.803 12.437 1.00 85.88 143 PHE A N 1
ATOM 1212 C CA . PHE A 1 143 ? -7.565 -8.174 13.460 1.00 85.88 143 PHE A CA 1
ATOM 1213 C C . PHE A 1 143 ? -8.345 -7.146 14.289 1.00 85.88 143 PHE A C 1
ATOM 1215 O O . PHE A 1 143 ? -8.338 -7.224 15.513 1.00 85.88 143 PHE A O 1
ATOM 1222 N N . VAL A 1 144 ? -9.071 -6.220 13.651 1.00 84.00 144 VAL A N 1
ATOM 1223 C CA . VAL A 1 144 ? -9.844 -5.186 14.366 1.00 84.00 144 VAL A CA 1
ATOM 1224 C C . VAL A 1 144 ? -10.927 -5.808 15.254 1.00 84.00 144 VAL A C 1
ATOM 1226 O O . VAL A 1 144 ? -11.138 -5.356 16.380 1.00 84.00 144 VAL A O 1
ATOM 1229 N N . LYS A 1 145 ? -11.609 -6.856 14.779 1.00 84.44 145 LYS A N 1
ATOM 1230 C CA . LYS A 1 145 ? -12.620 -7.580 15.566 1.00 84.44 145 LYS A CA 1
ATOM 1231 C C . LYS A 1 145 ? -11.997 -8.345 16.733 1.00 84.44 145 LYS A C 1
ATOM 1233 O O . LYS A 1 145 ? -12.551 -8.313 17.830 1.00 84.44 145 LYS A O 1
ATOM 1238 N N . LEU A 1 146 ? -10.856 -8.992 16.512 1.00 85.31 146 LEU A N 1
ATOM 1239 C CA . LEU A 1 146 ? -10.115 -9.707 17.547 1.00 85.31 146 LEU A CA 1
ATOM 1240 C C . LEU A 1 146 ? -9.604 -8.737 18.618 1.00 85.31 146 LEU A C 1
ATOM 1242 O O . LEU A 1 146 ? -9.807 -8.983 19.802 1.00 85.31 146 LEU A O 1
ATOM 1246 N N . GLU A 1 147 ? -9.039 -7.596 18.219 1.00 84.31 147 GLU A N 1
ATOM 1247 C CA . GLU A 1 147 ? -8.606 -6.533 19.133 1.00 84.31 147 GLU A CA 1
ATOM 1248 C C . GLU A 1 147 ? -9.779 -6.009 19.980 1.00 84.31 147 GLU A C 1
ATOM 1250 O O . GLU A 1 147 ? -9.647 -5.859 21.196 1.00 84.31 147 GLU A O 1
ATOM 1255 N N . ALA A 1 148 ? -10.943 -5.767 19.367 1.00 84.06 148 ALA A N 1
ATOM 1256 C CA . ALA A 1 148 ? -12.145 -5.342 20.084 1.00 84.06 148 ALA A CA 1
ATOM 1257 C C . ALA A 1 148 ? -12.632 -6.409 21.082 1.00 84.06 148 ALA A C 1
ATOM 1259 O O . ALA A 1 148 ? -12.973 -6.080 22.219 1.00 84.06 148 ALA A O 1
ATOM 1260 N N . TRP A 1 149 ? -12.612 -7.686 20.689 1.00 85.62 149 TRP A N 1
ATOM 1261 C CA . TRP A 1 149 ? -12.987 -8.799 21.559 1.00 85.62 149 TRP A CA 1
ATOM 1262 C C . TRP A 1 149 ? -12.044 -8.934 22.762 1.00 85.62 149 TRP A C 1
ATOM 1264 O O . TRP A 1 149 ? -12.521 -8.981 23.898 1.00 85.62 149 TRP A O 1
ATOM 1274 N N . VAL A 1 150 ? -10.725 -8.904 22.536 1.00 83.62 150 VAL A N 1
ATOM 1275 C CA . VAL A 1 150 ? -9.708 -8.952 23.604 1.00 83.62 150 VAL A CA 1
ATOM 1276 C C . VAL A 1 150 ? -9.914 -7.803 24.593 1.00 83.62 150 VAL A C 1
ATOM 1278 O O . VAL A 1 150 ? -9.918 -8.028 25.803 1.00 83.62 150 VAL A O 1
ATOM 1281 N N . LYS A 1 151 ? -10.165 -6.584 24.095 1.00 84.88 151 LYS A N 1
ATOM 1282 C CA . LYS A 1 151 ? -10.442 -5.416 24.948 1.00 84.88 151 LYS A CA 1
ATOM 1283 C C . LYS A 1 151 ? -11.736 -5.568 25.745 1.00 84.88 151 LYS A C 1
ATOM 1285 O O . LYS A 1 151 ? -11.745 -5.249 26.926 1.00 84.88 151 LYS A O 1
ATOM 1290 N N . SER A 1 152 ? -12.804 -6.074 25.127 1.00 84.81 152 SER A N 1
ATOM 1291 C CA . SER A 1 152 ? -14.105 -6.242 25.794 1.00 84.81 152 SER A CA 1
ATOM 1292 C C . SER A 1 152 ? -14.116 -7.331 26.872 1.00 84.81 152 SER A C 1
ATOM 1294 O O . SER A 1 152 ? -14.840 -7.217 27.854 1.00 84.81 152 SER A O 1
ATOM 1296 N N . THR A 1 153 ? -13.307 -8.378 26.701 1.00 83.00 153 THR A N 1
ATOM 1297 C CA . THR A 1 153 ? -13.242 -9.527 27.618 1.00 83.00 153 THR A CA 1
ATOM 1298 C C . THR A 1 153 ? -12.142 -9.389 28.670 1.00 83.00 153 THR A C 1
ATOM 1300 O O . THR A 1 153 ? -12.085 -10.193 29.596 1.00 83.00 153 THR A O 1
ATOM 1303 N N . GLY A 1 154 ? -11.249 -8.398 28.535 1.00 80.00 154 GLY A N 1
ATOM 1304 C CA . GLY A 1 154 ? -10.066 -8.264 29.390 1.00 80.00 154 GLY A CA 1
ATOM 1305 C C . GLY A 1 154 ? -9.110 -9.457 29.278 1.00 80.00 154 GLY A C 1
ATOM 1306 O O . GLY A 1 154 ? -8.355 -9.731 30.213 1.00 80.00 154 GLY A O 1
ATOM 1307 N N . PHE A 1 155 ? -9.168 -10.195 28.164 1.00 83.44 155 PHE A N 1
ATOM 1308 C CA . PHE A 1 155 ? -8.422 -11.434 27.980 1.00 83.44 155 PHE A CA 1
ATOM 1309 C C . PHE A 1 155 ? -6.912 -11.183 28.042 1.00 83.44 155 PHE A C 1
ATOM 1311 O O . PHE A 1 155 ? -6.371 -10.352 27.312 1.00 83.44 155 PHE A O 1
ATOM 1318 N N . LYS A 1 156 ? -6.217 -11.935 28.901 1.00 81.25 156 LYS A N 1
ATOM 1319 C CA . LYS A 1 156 ? -4.754 -11.917 28.999 1.00 81.25 156 LYS A CA 1
ATOM 1320 C C . LYS A 1 156 ? -4.183 -13.155 28.318 1.00 81.25 156 LYS A C 1
ATOM 1322 O O . LYS A 1 156 ? -4.569 -14.281 28.631 1.00 81.25 156 LYS A O 1
ATOM 1327 N N . PHE A 1 157 ? -3.234 -12.952 27.411 1.00 81.38 157 PHE A N 1
ATOM 1328 C CA . PHE A 1 157 ? -2.524 -14.052 26.768 1.00 81.38 157 PHE A CA 1
ATOM 1329 C C . PHE A 1 157 ? -1.634 -14.773 27.788 1.00 81.38 157 PHE A C 1
ATOM 1331 O O . PHE A 1 157 ? -0.629 -14.235 28.243 1.00 81.38 157 PHE A O 1
ATOM 1338 N N . GLY A 1 158 ? -2.016 -15.996 28.159 1.00 85.25 158 GLY A N 1
ATOM 1339 C CA . GLY A 1 158 ? -1.163 -16.898 28.930 1.00 85.25 158 GLY A CA 1
ATOM 1340 C C . GLY A 1 158 ? 0.006 -17.444 28.105 1.00 85.25 158 GLY A C 1
ATOM 1341 O O . GLY A 1 158 ? -0.015 -17.424 26.873 1.00 85.25 158 GLY A O 1
ATOM 1342 N N . THR A 1 159 ? 1.008 -18.000 28.787 1.00 84.00 159 THR A N 1
ATOM 1343 C CA . THR A 1 159 ? 2.244 -18.518 28.174 1.00 84.00 159 THR A CA 1
ATOM 1344 C C . THR A 1 159 ? 1.983 -19.553 27.076 1.00 84.00 159 THR A C 1
ATOM 1346 O O . THR A 1 159 ? 2.619 -19.500 26.029 1.00 84.00 159 THR A O 1
ATOM 1349 N N . LEU A 1 160 ? 1.006 -20.449 27.259 1.00 85.44 160 LEU A N 1
ATOM 1350 C CA . LEU A 1 160 ? 0.653 -21.464 26.255 1.00 85.44 160 LEU A CA 1
ATOM 1351 C C . LEU A 1 160 ? 0.103 -20.852 24.959 1.00 85.44 160 LEU A C 1
ATOM 1353 O O . LEU A 1 160 ? 0.459 -21.302 23.873 1.00 85.44 160 LEU A O 1
ATOM 1357 N N . HIS A 1 161 ? -0.716 -19.800 25.056 1.00 86.06 161 HIS A N 1
ATOM 1358 C CA . HIS A 1 161 ? -1.238 -19.099 23.881 1.00 86.06 161 HIS A CA 1
ATOM 1359 C C . HIS A 1 161 ? -0.119 -18.385 23.119 1.00 86.06 161 HIS A C 1
ATOM 1361 O O . HIS A 1 161 ? -0.100 -18.412 21.892 1.00 86.06 161 HIS A O 1
ATOM 1367 N N . ILE A 1 162 ? 0.840 -17.796 23.841 1.00 86.06 162 ILE A N 1
ATOM 1368 C CA . ILE A 1 162 ? 2.005 -17.134 23.242 1.00 86.06 162 ILE A CA 1
ATOM 1369 C C . ILE A 1 162 ? 2.882 -18.160 22.519 1.00 86.06 162 ILE A C 1
ATOM 1371 O O . ILE A 1 162 ? 3.237 -17.943 21.364 1.00 86.06 162 ILE A O 1
ATOM 1375 N N . VAL A 1 163 ? 3.193 -19.293 23.157 1.00 88.81 163 VAL A N 1
ATOM 1376 C CA . VAL A 1 163 ? 3.986 -20.363 22.529 1.00 88.81 163 VAL A CA 1
ATOM 1377 C C . VAL A 1 163 ? 3.281 -20.900 21.285 1.00 88.81 163 VAL A C 1
ATOM 1379 O O . VAL A 1 163 ? 3.906 -20.997 20.232 1.00 88.81 163 VAL A O 1
ATOM 1382 N N . GLY A 1 164 ? 1.974 -21.172 21.366 1.00 88.50 164 GLY A N 1
ATOM 1383 C CA . GLY A 1 164 ? 1.185 -21.596 20.209 1.00 88.50 164 GLY A CA 1
ATOM 1384 C C . GLY A 1 164 ? 1.242 -20.585 19.060 1.00 88.50 164 GLY A C 1
ATOM 1385 O O . GLY A 1 164 ? 1.483 -20.964 17.916 1.00 88.50 164 GLY A O 1
ATOM 1386 N N . LEU A 1 165 ? 1.113 -19.292 19.368 1.00 88.00 165 LEU A N 1
ATOM 1387 C CA . LEU A 1 165 ? 1.195 -18.220 18.377 1.00 88.00 165 LEU A CA 1
ATOM 1388 C C . LEU A 1 165 ? 2.581 -18.146 17.713 1.00 88.00 165 LEU A C 1
ATOM 1390 O O . LEU A 1 165 ? 2.656 -17.985 16.499 1.00 88.00 165 LEU A O 1
ATOM 1394 N N . ARG A 1 166 ? 3.669 -18.345 18.470 1.00 90.19 166 ARG A N 1
ATOM 1395 C CA . ARG A 1 166 ? 5.043 -18.390 17.928 1.00 90.19 166 ARG A CA 1
ATOM 1396 C C . ARG A 1 166 ? 5.307 -19.611 17.049 1.00 90.19 166 ARG A C 1
ATOM 1398 O O . ARG A 1 166 ? 6.024 -19.509 16.054 1.00 90.19 166 ARG A O 1
ATOM 1405 N N . VAL A 1 167 ? 4.720 -20.762 17.381 1.00 90.56 167 VAL A N 1
ATOM 1406 C CA . VAL A 1 167 ? 4.787 -21.957 16.523 1.00 90.56 167 VAL A CA 1
ATOM 1407 C C . VAL A 1 167 ? 4.085 -21.687 15.192 1.00 90.56 167 VAL A C 1
ATOM 1409 O O . VAL A 1 167 ? 4.640 -21.990 14.135 1.00 90.56 167 VAL A O 1
ATOM 1412 N N . VAL A 1 168 ? 2.904 -21.059 15.231 1.00 89.94 168 VAL A N 1
ATOM 1413 C CA . VAL A 1 168 ? 2.174 -20.645 14.023 1.00 89.94 168 VAL A CA 1
ATOM 1414 C C . VAL A 1 168 ? 2.985 -19.634 13.214 1.00 89.94 168 VAL A C 1
ATOM 1416 O O . VAL A 1 168 ? 3.157 -19.828 12.016 1.00 89.94 168 VAL A O 1
ATOM 1419 N N . GLU A 1 169 ? 3.535 -18.603 13.854 1.00 91.50 169 GLU A N 1
ATOM 1420 C CA . GLU A 1 169 ? 4.404 -17.604 13.218 1.00 91.50 169 GLU A CA 1
ATOM 1421 C C . GLU A 1 169 ? 5.571 -18.270 12.469 1.00 91.50 169 GLU A C 1
ATOM 1423 O O . GLU A 1 169 ? 5.769 -18.042 11.275 1.00 91.50 169 GLU A O 1
ATOM 1428 N N . THR A 1 170 ? 6.285 -19.179 13.139 1.00 89.06 170 THR A N 1
ATOM 1429 C CA . THR A 1 170 ? 7.424 -19.908 12.561 1.00 89.06 170 THR A CA 1
ATOM 1430 C C . THR A 1 170 ? 6.997 -20.762 11.367 1.00 89.06 170 THR A C 1
ATOM 1432 O O . THR A 1 170 ? 7.678 -20.778 10.340 1.00 89.06 170 THR A O 1
ATOM 1435 N N . ALA A 1 171 ? 5.850 -21.440 11.463 1.00 89.06 171 ALA A N 1
ATOM 1436 C CA . ALA A 1 171 ? 5.301 -22.223 10.362 1.00 89.06 171 ALA A CA 1
ATOM 1437 C C . ALA A 1 171 ? 4.943 -21.336 9.156 1.00 89.06 171 ALA A C 1
ATOM 1439 O O . ALA A 1 171 ? 5.271 -21.684 8.022 1.00 89.06 171 ALA A O 1
ATOM 1440 N N . LEU A 1 172 ? 4.332 -20.170 9.385 1.00 88.81 172 LEU A N 1
ATOM 1441 C CA . LEU A 1 172 ? 3.985 -19.219 8.323 1.00 88.81 172 LEU A CA 1
ATOM 1442 C C . LEU A 1 172 ? 5.230 -18.672 7.620 1.00 88.81 172 LEU A C 1
ATOM 1444 O O . LEU A 1 172 ? 5.269 -18.654 6.386 1.00 88.81 172 LEU A O 1
ATOM 1448 N N . ILE A 1 173 ? 6.271 -18.314 8.380 1.00 88.12 173 ILE A N 1
ATOM 1449 C CA . ILE A 1 173 ? 7.570 -17.880 7.841 1.00 88.12 173 ILE A CA 1
ATOM 1450 C C . ILE A 1 173 ? 8.206 -18.997 7.014 1.00 88.12 173 ILE A C 1
ATOM 1452 O O . ILE A 1 173 ? 8.643 -18.752 5.890 1.00 88.12 173 ILE A O 1
ATOM 1456 N N . ALA A 1 174 ? 8.226 -20.227 7.529 1.00 85.12 174 ALA A N 1
ATOM 1457 C CA . ALA A 1 174 ? 8.783 -21.375 6.822 1.00 85.12 174 ALA A CA 1
ATOM 1458 C C . ALA A 1 174 ? 8.054 -21.635 5.495 1.00 85.12 174 ALA A C 1
ATOM 1460 O O . ALA A 1 174 ? 8.694 -21.800 4.453 1.00 85.12 174 ALA A O 1
ATOM 1461 N N . VAL A 1 175 ? 6.718 -21.594 5.503 1.00 83.38 175 VAL A N 1
ATOM 1462 C CA . VAL A 1 175 ? 5.900 -21.720 4.288 1.00 83.38 175 VAL A CA 1
ATOM 1463 C C . VAL A 1 175 ? 6.158 -20.550 3.336 1.00 83.38 175 VAL A C 1
ATOM 1465 O O . VAL A 1 175 ? 6.291 -20.764 2.132 1.00 83.38 175 VAL A O 1
ATOM 1468 N N . TYR A 1 176 ? 6.283 -19.321 3.841 1.00 83.19 176 TYR A N 1
ATOM 1469 C CA . TYR A 1 176 ? 6.538 -18.141 3.013 1.00 83.19 176 TYR A CA 1
ATOM 1470 C C . TYR A 1 176 ? 7.908 -18.219 2.330 1.00 83.19 176 TYR A C 1
ATOM 1472 O O . TYR A 1 176 ? 7.997 -18.104 1.107 1.00 83.19 176 TYR A O 1
ATOM 1480 N N . LEU A 1 177 ? 8.968 -18.506 3.091 1.00 80.75 177 LEU A N 1
ATOM 1481 C CA . LEU A 1 177 ? 10.320 -18.716 2.566 1.00 80.75 177 LEU A CA 1
ATOM 1482 C C . LEU A 1 177 ? 10.359 -19.878 1.576 1.00 80.75 177 LEU A C 1
ATOM 1484 O O . LEU A 1 177 ? 11.022 -19.790 0.545 1.00 80.75 177 LEU A O 1
ATOM 1488 N N . SER A 1 178 ? 9.608 -20.944 1.846 1.00 78.38 178 SER A N 1
ATOM 1489 C CA . SER A 1 178 ? 9.463 -22.052 0.913 1.00 78.38 178 SER A CA 1
ATOM 1490 C C . SER A 1 178 ? 8.906 -21.588 -0.433 1.00 78.38 178 SER A C 1
ATOM 1492 O O . SER A 1 178 ? 9.475 -21.904 -1.474 1.00 78.38 178 SER A O 1
ATOM 1494 N N . VAL A 1 179 ? 7.853 -20.771 -0.448 1.00 75.56 179 VAL A N 1
ATOM 1495 C CA . VAL A 1 179 ? 7.284 -20.256 -1.703 1.00 75.56 179 VAL A CA 1
ATOM 1496 C C . VAL A 1 179 ? 8.254 -19.311 -2.417 1.00 75.56 179 VAL A C 1
ATOM 1498 O O . VAL A 1 179 ? 8.468 -19.455 -3.622 1.00 75.56 179 VAL A O 1
ATOM 1501 N N . VAL A 1 180 ? 8.889 -18.391 -1.681 1.00 74.38 180 VAL A N 1
ATOM 1502 C CA . VAL A 1 180 ? 9.861 -17.424 -2.228 1.00 74.38 180 VAL A CA 1
ATOM 1503 C C . VAL A 1 180 ? 11.049 -18.139 -2.875 1.00 74.38 180 VAL A C 1
ATOM 1505 O O . VAL A 1 180 ? 11.454 -17.792 -3.984 1.00 74.38 180 VAL A O 1
ATOM 1508 N N . PHE A 1 181 ? 11.576 -19.171 -2.213 1.00 74.06 181 PHE A N 1
ATOM 1509 C CA . PHE A 1 181 ? 12.774 -19.898 -2.630 1.00 74.06 181 PHE A CA 1
ATOM 1510 C C . PHE A 1 181 ? 12.473 -21.263 -3.276 1.00 74.06 181 PHE A C 1
ATOM 1512 O O . PHE A 1 181 ? 13.318 -22.156 -3.254 1.00 74.06 181 PHE A O 1
ATOM 1519 N N . ARG A 1 182 ? 11.287 -21.443 -3.883 1.00 69.69 182 ARG A N 1
ATOM 1520 C CA . ARG A 1 182 ? 10.902 -22.650 -4.653 1.00 69.69 182 ARG A CA 1
ATOM 1521 C C . ARG A 1 182 ? 11.106 -23.979 -3.903 1.00 69.69 182 ARG A C 1
ATOM 1523 O O . ARG A 1 182 ? 11.672 -24.929 -4.438 1.00 69.69 182 ARG A O 1
ATOM 1530 N N . GLY A 1 183 ? 10.638 -24.055 -2.667 1.00 65.56 183 GLY A N 1
ATOM 1531 C CA . GLY A 1 183 ? 10.706 -25.260 -1.853 1.00 65.56 183 GLY A CA 1
ATOM 1532 C C . GLY A 1 183 ? 12.032 -25.447 -1.125 1.00 65.56 183 GLY A C 1
ATOM 1533 O O . GLY A 1 183 ? 12.254 -26.535 -0.614 1.00 65.56 183 GLY A O 1
ATOM 1534 N N . LEU A 1 184 ? 12.906 -24.431 -1.045 1.00 70.38 184 LEU A N 1
ATOM 1535 C CA . LEU A 1 184 ? 14.197 -24.518 -0.338 1.00 70.38 184 LEU A CA 1
ATOM 1536 C C . LEU A 1 184 ? 14.058 -25.089 1.079 1.00 70.38 184 LEU A C 1
ATOM 1538 O O . LEU A 1 184 ? 14.849 -25.934 1.484 1.00 70.38 184 LEU A O 1
ATOM 1542 N N . PHE A 1 185 ? 13.017 -24.676 1.801 1.00 69.06 185 PHE A N 1
ATOM 1543 C CA . PHE A 1 185 ? 12.709 -25.206 3.125 1.00 69.06 185 PHE A CA 1
ATOM 1544 C C . PHE A 1 185 ? 12.414 -26.717 3.096 1.00 69.06 185 PHE A C 1
ATOM 1546 O O . PHE A 1 185 ? 12.959 -27.473 3.890 1.00 69.06 185 PHE A O 1
ATOM 1553 N N . PHE A 1 186 ? 11.612 -27.179 2.135 1.00 71.12 186 PHE A N 1
ATOM 1554 C CA . PHE A 1 186 ? 11.292 -28.600 1.975 1.00 71.12 186 PHE A CA 1
ATOM 1555 C C . PHE A 1 186 ? 12.475 -29.422 1.448 1.00 71.12 186 PHE A C 1
ATOM 1557 O O . PHE A 1 186 ? 12.640 -30.576 1.835 1.00 71.12 186 PHE A O 1
ATOM 1564 N N . ASN A 1 187 ? 13.345 -28.813 0.639 1.00 72.62 187 ASN A N 1
ATOM 1565 C CA . ASN A 1 187 ? 14.618 -29.411 0.248 1.00 72.62 187 ASN A CA 1
ATOM 1566 C C . ASN A 1 187 ? 15.526 -29.614 1.467 1.00 72.62 187 ASN A C 1
ATOM 1568 O O . ASN A 1 187 ? 16.149 -30.664 1.584 1.00 72.62 187 ASN A O 1
ATOM 1572 N N . TRP A 1 188 ? 15.573 -28.650 2.394 1.00 72.81 188 TRP A N 1
ATOM 1573 C CA . TRP A 1 188 ? 16.338 -28.791 3.636 1.00 72.81 188 TRP A CA 1
ATOM 1574 C C . TRP A 1 188 ? 15.769 -29.880 4.555 1.00 72.81 188 TRP A C 1
ATOM 1576 O O . TRP A 1 188 ? 16.528 -30.603 5.192 1.00 72.81 188 TRP A O 1
ATOM 1586 N N . LEU A 1 189 ? 14.446 -30.063 4.553 1.00 76.00 189 LEU A N 1
ATOM 1587 C CA . LEU A 1 189 ? 13.767 -31.157 5.256 1.00 76.00 189 LEU A CA 1
ATOM 1588 C C . LEU A 1 189 ? 13.887 -32.526 4.559 1.00 76.00 189 LEU A C 1
ATOM 1590 O O . LEU A 1 189 ? 13.344 -33.507 5.059 1.00 76.00 189 LEU A O 1
ATOM 1594 N N . GLY A 1 190 ? 14.565 -32.614 3.409 1.00 75.44 190 GLY A N 1
ATOM 1595 C CA . GLY A 1 190 ? 14.735 -33.865 2.665 1.00 75.44 190 GLY A CA 1
ATOM 1596 C C . GLY A 1 190 ? 13.478 -34.354 1.934 1.00 75.44 190 GLY A C 1
ATOM 1597 O O . GLY A 1 190 ? 13.463 -35.481 1.447 1.00 75.44 190 GLY A O 1
ATOM 1598 N N . VAL A 1 191 ? 12.437 -33.520 1.822 1.00 78.19 191 VAL A N 1
ATOM 1599 C CA . VAL A 1 191 ? 11.170 -33.850 1.148 1.00 78.19 191 VAL A CA 1
ATOM 1600 C C . VAL A 1 191 ? 10.968 -32.903 -0.041 1.00 78.19 191 VAL A C 1
ATOM 1602 O O . VAL A 1 191 ? 10.189 -31.955 0.050 1.00 78.19 191 VAL A O 1
ATOM 1605 N N . PRO A 1 192 ? 11.685 -33.088 -1.163 1.00 71.31 192 PRO A N 1
ATOM 1606 C CA . PRO A 1 192 ? 11.619 -32.158 -2.284 1.00 71.31 192 PRO A CA 1
ATOM 1607 C C . PRO A 1 192 ? 10.209 -32.130 -2.890 1.00 71.31 192 PRO A C 1
ATOM 1609 O O . PRO A 1 192 ? 9.697 -33.143 -3.365 1.00 71.31 192 PRO A O 1
ATOM 1612 N N . LEU A 1 193 ? 9.578 -30.953 -2.895 1.00 67.19 193 LEU A N 1
ATOM 1613 C CA . LEU A 1 193 ? 8.279 -30.764 -3.539 1.00 67.19 193 LEU A CA 1
ATOM 1614 C C . LEU A 1 193 ? 8.423 -30.679 -5.069 1.00 67.19 193 LEU A C 1
ATOM 1616 O O . LEU A 1 193 ? 9.427 -30.158 -5.572 1.00 67.19 193 LEU A O 1
ATOM 1620 N N . PRO A 1 194 ? 7.411 -31.136 -5.835 1.00 66.62 194 PRO A N 1
ATOM 1621 C CA . PRO A 1 194 ? 7.396 -30.981 -7.284 1.00 66.62 194 PRO A CA 1
ATOM 1622 C C . PRO A 1 194 ? 7.503 -29.501 -7.671 1.00 66.62 194 PRO A C 1
ATOM 1624 O O . PRO A 1 194 ? 6.885 -28.628 -7.060 1.00 66.62 194 PRO A O 1
ATOM 1627 N N . ARG A 1 195 ? 8.316 -29.218 -8.696 1.00 59.09 195 ARG A N 1
ATOM 1628 C CA . ARG A 1 195 ? 8.632 -27.847 -9.121 1.00 59.09 195 ARG A CA 1
ATOM 1629 C C . ARG A 1 195 ? 7.343 -27.113 -9.516 1.00 59.09 195 ARG A C 1
ATOM 1631 O O . ARG A 1 195 ? 6.681 -27.557 -10.456 1.00 59.09 195 ARG A O 1
ATOM 1638 N N . PRO A 1 196 ? 6.995 -25.987 -8.870 1.00 58.53 196 PRO A N 1
ATOM 1639 C CA . PRO A 1 196 ? 5.814 -25.231 -9.256 1.00 58.53 196 PRO A CA 1
ATOM 1640 C C . PRO A 1 196 ? 6.014 -24.654 -10.662 1.00 58.53 196 PRO A C 1
ATOM 1642 O O . PRO A 1 196 ? 6.946 -23.890 -10.911 1.00 58.53 196 PRO A O 1
ATOM 1645 N N . THR A 1 197 ? 5.138 -25.036 -11.590 1.00 57.53 197 THR A N 1
ATOM 1646 C CA . THR A 1 197 ? 5.146 -24.566 -12.987 1.00 57.53 197 THR A CA 1
ATOM 1647 C C . THR A 1 197 ? 4.431 -23.225 -13.162 1.00 57.53 197 THR A C 1
ATOM 1649 O O . THR A 1 197 ? 4.586 -22.583 -14.199 1.00 57.53 197 THR A O 1
ATOM 1652 N N . ARG A 1 198 ? 3.666 -22.772 -12.155 1.00 57.59 198 ARG A N 1
ATOM 1653 C CA . ARG A 1 198 ? 2.964 -21.479 -12.141 1.00 57.59 198 ARG A CA 1
ATOM 1654 C C . ARG A 1 198 ? 3.074 -20.793 -10.783 1.00 57.59 198 ARG A C 1
ATOM 1656 O O . ARG A 1 198 ? 3.000 -21.442 -9.743 1.00 57.59 198 ARG A O 1
ATOM 1663 N N . TYR A 1 199 ? 3.205 -19.470 -10.813 1.00 57.59 199 TYR A N 1
ATOM 1664 C CA . TYR A 1 199 ? 3.058 -18.617 -9.638 1.00 57.59 199 TYR A CA 1
ATOM 1665 C C . TYR A 1 199 ? 1.578 -18.516 -9.247 1.00 57.59 199 TYR A C 1
ATOM 1667 O O . TYR A 1 199 ? 0.738 -18.222 -10.098 1.00 57.59 199 TYR A O 1
ATOM 1675 N N . SER A 1 200 ? 1.261 -18.758 -7.973 1.00 58.91 200 SER A N 1
ATOM 1676 C CA . SER A 1 200 ? -0.098 -18.646 -7.432 1.00 58.91 200 SER A CA 1
ATOM 1677 C C . SER A 1 200 ? -0.183 -17.439 -6.493 1.00 58.91 200 SER A C 1
ATOM 1679 O O . SER A 1 200 ? 0.106 -17.550 -5.303 1.00 58.91 200 SER A O 1
ATOM 1681 N N . MET A 1 201 ? -0.578 -16.287 -7.049 1.00 56.84 201 MET A N 1
ATOM 1682 C CA . MET A 1 201 ? -0.781 -15.011 -6.332 1.00 56.84 201 MET A CA 1
ATOM 1683 C C . MET A 1 201 ? -1.656 -15.105 -5.059 1.00 56.84 201 MET A C 1
ATOM 1685 O O . MET A 1 201 ? -1.346 -14.441 -4.069 1.00 56.84 201 MET A O 1
ATOM 1689 N N . PRO A 1 202 ? -2.738 -15.910 -5.006 1.00 61.56 202 PRO A N 1
ATOM 1690 C CA . PRO A 1 202 ? -3.579 -15.965 -3.808 1.00 61.56 202 PRO A CA 1
ATOM 1691 C C . PRO A 1 202 ? -2.873 -16.588 -2.597 1.00 61.56 202 PRO A C 1
ATOM 1693 O O . PRO A 1 202 ? -3.167 -16.241 -1.460 1.00 61.56 202 PRO A O 1
ATOM 1696 N N . PHE A 1 203 ? -1.930 -17.510 -2.810 1.00 65.94 203 PHE A N 1
ATOM 1697 C CA . PHE A 1 203 ? -1.315 -18.252 -1.706 1.00 65.94 203 PHE A CA 1
ATOM 1698 C C . PHE A 1 203 ? -0.297 -17.405 -0.926 1.00 65.94 203 PHE A C 1
ATOM 1700 O O . PHE A 1 203 ? -0.264 -17.439 0.305 1.00 65.94 203 PHE A O 1
ATOM 1707 N N . THR A 1 204 ? 0.506 -16.605 -1.632 1.00 72.81 204 THR A N 1
ATOM 1708 C CA . THR A 1 204 ? 1.476 -15.675 -1.029 1.00 72.81 204 THR A CA 1
ATOM 1709 C C . THR A 1 204 ? 0.786 -14.564 -0.257 1.00 72.81 204 THR A C 1
ATOM 1711 O O . THR A 1 204 ? 1.160 -14.284 0.883 1.00 72.81 204 THR A O 1
ATOM 1714 N N . SER A 1 205 ? -0.260 -13.983 -0.843 1.00 75.12 205 SER A N 1
ATOM 1715 C CA . SER A 1 205 ? -1.034 -12.919 -0.210 1.00 75.12 205 SER A CA 1
ATOM 1716 C C . SER A 1 205 ? -1.765 -13.389 1.047 1.00 75.12 205 SER A C 1
ATOM 1718 O O . SER A 1 205 ? -1.759 -12.675 2.053 1.00 75.12 205 SER A O 1
ATOM 1720 N N . VAL A 1 206 ? -2.324 -14.605 1.040 1.00 79.31 206 VAL A N 1
ATOM 1721 C CA . VAL A 1 206 ? -2.967 -15.206 2.220 1.00 79.31 206 VAL A CA 1
ATOM 1722 C C . VAL A 1 206 ? -1.990 -15.394 3.367 1.00 79.31 206 VAL A C 1
ATOM 1724 O O . VAL A 1 206 ? -2.250 -14.934 4.483 1.00 79.31 206 VAL A O 1
ATOM 1727 N N . ASN A 1 207 ? -0.857 -16.031 3.079 1.00 83.81 207 ASN A N 1
ATOM 1728 C CA . ASN A 1 207 ? 0.154 -16.322 4.084 1.00 83.81 207 ASN A CA 1
ATOM 1729 C C . ASN A 1 207 ? 0.720 -15.030 4.698 1.00 83.81 207 ASN A C 1
ATOM 1731 O O . ASN A 1 207 ? 0.728 -14.872 5.917 1.00 83.81 207 ASN A O 1
ATOM 1735 N N . LEU A 1 208 ? 1.094 -14.056 3.860 1.00 84.56 208 LEU A N 1
ATOM 1736 C CA . LEU A 1 208 ? 1.648 -12.791 4.342 1.00 84.56 208 LEU A CA 1
ATOM 1737 C C . LEU A 1 208 ? 0.633 -11.982 5.162 1.00 84.56 208 LEU A C 1
ATOM 1739 O O . LEU A 1 208 ? 0.999 -11.395 6.178 1.00 84.56 208 LEU A O 1
ATOM 1743 N N . SER A 1 209 ? -0.642 -11.973 4.759 1.00 85.06 209 SER A N 1
ATOM 1744 C CA . SER A 1 209 ? -1.697 -11.292 5.521 1.00 85.06 209 SER A CA 1
ATOM 1745 C C . SER A 1 209 ? -1.872 -11.907 6.911 1.00 85.06 209 SER A C 1
ATOM 1747 O O . SER A 1 209 ? -2.039 -11.182 7.889 1.00 85.06 209 SER A O 1
ATOM 1749 N N . LEU A 1 210 ? -1.824 -13.240 7.009 1.00 86.31 210 LEU A N 1
ATOM 1750 C CA . LEU A 1 210 ? -1.948 -13.951 8.280 1.00 86.31 210 LEU A CA 1
ATOM 1751 C C . LEU A 1 210 ? -0.723 -13.725 9.172 1.00 86.31 210 LEU A C 1
ATOM 1753 O O . LEU A 1 210 ? -0.888 -13.441 10.356 1.00 86.31 210 LEU A O 1
ATOM 1757 N N . LEU A 1 211 ? 0.483 -13.780 8.597 1.00 87.50 211 LEU A N 1
ATOM 1758 C CA . LEU A 1 211 ? 1.725 -13.453 9.298 1.00 87.50 211 LEU A CA 1
ATOM 1759 C C . LEU A 1 211 ? 1.662 -12.036 9.879 1.00 87.50 211 LEU A C 1
ATOM 1761 O O . LEU A 1 211 ? 1.982 -11.829 11.044 1.00 87.50 211 LEU A O 1
ATOM 1765 N N . PHE A 1 212 ? 1.171 -11.072 9.099 1.00 86.31 212 PHE A N 1
ATOM 1766 C CA . PHE A 1 212 ? 1.007 -9.703 9.571 1.00 86.31 212 PHE A CA 1
ATOM 1767 C C . PHE A 1 212 ? 0.012 -9.611 10.736 1.00 86.31 212 PHE A C 1
ATOM 1769 O O . PHE A 1 212 ? 0.313 -8.969 11.734 1.00 86.31 212 PHE A O 1
ATOM 1776 N N . VAL A 1 213 ? -1.139 -10.291 10.670 1.00 86.38 213 VAL A N 1
ATOM 1777 C CA . VAL A 1 213 ? -2.109 -10.322 11.786 1.00 86.38 213 VAL A CA 1
ATOM 1778 C C . VAL A 1 213 ? -1.492 -10.905 13.056 1.00 86.38 213 VAL A C 1
ATOM 1780 O O . VAL A 1 213 ? -1.709 -10.355 14.133 1.00 86.38 213 VAL A O 1
ATOM 1783 N N . VAL A 1 214 ? -0.709 -11.980 12.938 1.00 86.88 214 VAL A N 1
ATOM 1784 C CA . VAL A 1 214 ? 0.010 -12.583 14.071 1.00 86.88 214 VAL A CA 1
ATOM 1785 C C . VAL A 1 214 ? 0.975 -11.574 14.706 1.00 86.88 214 VAL A C 1
ATOM 1787 O O . VAL A 1 214 ? 0.911 -11.364 15.919 1.00 86.88 214 VAL A O 1
ATOM 1790 N N . GLU A 1 215 ? 1.777 -10.878 13.894 1.00 87.19 215 GLU A N 1
ATOM 1791 C CA . GLU A 1 215 ? 2.707 -9.840 14.367 1.00 87.19 215 GLU A CA 1
ATOM 1792 C C . GLU A 1 215 ? 2.000 -8.653 15.029 1.00 87.19 215 GLU A C 1
ATOM 1794 O O . GLU A 1 215 ? 2.502 -8.086 15.997 1.00 87.19 215 GLU A O 1
ATOM 1799 N N . MET A 1 216 ? 0.817 -8.273 14.540 1.00 84.56 216 MET A N 1
ATOM 1800 C CA . MET A 1 216 ? 0.041 -7.190 15.145 1.00 84.56 216 MET A CA 1
ATOM 1801 C C . MET A 1 216 ? -0.581 -7.572 16.493 1.00 84.56 216 MET A C 1
ATOM 1803 O O . MET A 1 216 ? -0.826 -6.689 17.315 1.00 84.56 216 MET A O 1
ATOM 1807 N N . ILE A 1 217 ? -0.876 -8.858 16.714 1.00 84.50 217 ILE A N 1
ATOM 1808 C CA . ILE A 1 217 ? -1.415 -9.356 17.988 1.00 84.50 217 ILE A CA 1
ATOM 1809 C C . ILE A 1 217 ? -0.298 -9.458 19.025 1.00 84.50 217 ILE A C 1
ATOM 1811 O O . ILE A 1 217 ? -0.471 -8.985 20.147 1.00 84.50 217 ILE A O 1
ATOM 1815 N N . GLN A 1 218 ? 0.830 -10.069 18.653 1.00 84.31 218 GLN A N 1
ATOM 1816 C CA . GLN A 1 218 ? 1.969 -10.264 19.544 1.00 84.31 218 GLN A CA 1
ATOM 1817 C C . GLN A 1 218 ? 3.283 -9.976 18.797 1.00 84.31 218 GLN A C 1
ATOM 1819 O O . GLN A 1 218 ? 3.825 -10.876 18.146 1.00 84.31 218 GLN A O 1
ATOM 1824 N N . PRO A 1 219 ? 3.842 -8.760 18.928 1.00 85.31 219 PRO A N 1
ATOM 1825 C CA . PRO A 1 219 ? 5.019 -8.352 18.165 1.00 85.31 219 PRO A CA 1
ATOM 1826 C C . PRO A 1 219 ? 6.212 -9.267 18.445 1.00 85.31 219 PRO A C 1
ATOM 1828 O O . PRO A 1 219 ? 6.449 -9.667 19.592 1.00 85.31 219 PRO A O 1
ATOM 1831 N N . SER A 1 220 ? 6.934 -9.643 17.393 1.00 86.19 220 SER A N 1
ATOM 1832 C CA . SER A 1 220 ? 8.102 -10.528 17.432 1.00 86.19 220 SER A CA 1
ATOM 1833 C C . SER A 1 220 ? 9.358 -9.831 16.889 1.00 86.19 220 SER A C 1
ATOM 1835 O O . SER A 1 220 ? 9.366 -8.641 16.584 1.00 86.19 220 SER A O 1
ATOM 1837 N N . SER A 1 221 ? 10.461 -10.567 16.740 1.00 82.94 221 SER A N 1
ATOM 1838 C CA . SER A 1 221 ? 11.615 -10.094 15.966 1.00 82.94 221 SER A CA 1
ATOM 1839 C C . SER A 1 221 ? 11.260 -9.741 14.509 1.00 82.94 221 SER A C 1
ATOM 1841 O O . SER A 1 221 ? 11.925 -8.899 13.904 1.00 82.94 221 SER A O 1
ATOM 1843 N N . VAL A 1 222 ? 10.209 -10.340 13.944 1.00 82.69 222 VAL A N 1
ATOM 1844 C CA . VAL A 1 222 ? 9.698 -10.041 12.600 1.00 82.69 222 VAL A CA 1
ATOM 1845 C C . VAL A 1 222 ? 9.025 -8.669 12.555 1.00 82.69 222 VAL A C 1
ATOM 1847 O O . VAL A 1 222 ? 9.217 -7.938 11.580 1.00 82.69 222 VAL A O 1
ATOM 1850 N N . SER A 1 223 ? 8.321 -8.247 13.611 1.00 84.00 223 SER A N 1
ATOM 1851 C CA . SER A 1 223 ? 7.804 -6.875 13.691 1.00 84.00 223 SER A CA 1
ATOM 1852 C C . SER A 1 223 ? 8.940 -5.851 13.638 1.00 84.00 223 SER A C 1
ATOM 1854 O O . SER A 1 223 ? 8.828 -4.856 12.926 1.00 84.00 223 SER A O 1
ATOM 1856 N N . LEU A 1 224 ? 10.075 -6.129 14.290 1.00 82.56 224 LEU A N 1
ATOM 1857 C CA . LEU A 1 224 ? 11.259 -5.264 14.242 1.00 82.56 224 LEU A CA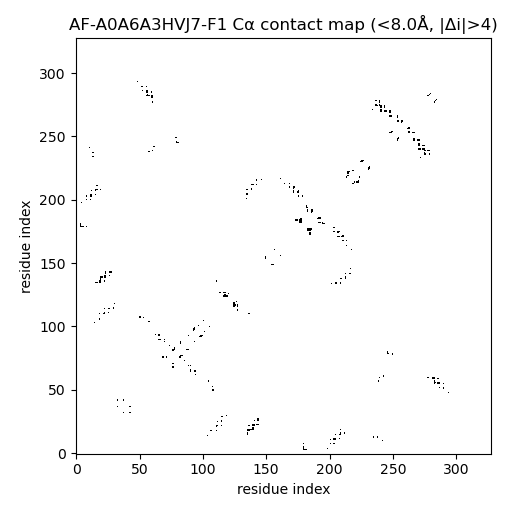 1
ATOM 1858 C C . LEU A 1 224 ? 11.840 -5.164 12.822 1.00 82.56 224 LEU A C 1
ATOM 1860 O O . LEU A 1 224 ? 12.271 -4.087 12.406 1.00 82.56 224 LEU A O 1
ATOM 1864 N N . PHE A 1 225 ? 11.787 -6.253 12.049 1.00 83.50 225 PHE A N 1
ATOM 1865 C CA . PHE A 1 225 ? 12.132 -6.233 10.628 1.00 83.50 225 PHE A CA 1
ATOM 1866 C C . PHE A 1 225 ? 11.173 -5.342 9.826 1.00 83.50 225 PHE A C 1
ATOM 1868 O O . PHE A 1 225 ? 11.633 -4.464 9.099 1.00 83.50 225 PHE A O 1
ATOM 1875 N N . PHE A 1 226 ? 9.853 -5.475 9.996 1.00 79.94 226 PHE A N 1
ATOM 1876 C CA . PHE A 1 226 ? 8.881 -4.593 9.328 1.00 79.94 226 PHE A CA 1
ATOM 1877 C C . PHE A 1 226 ? 8.996 -3.123 9.756 1.00 79.94 226 PHE A C 1
ATOM 1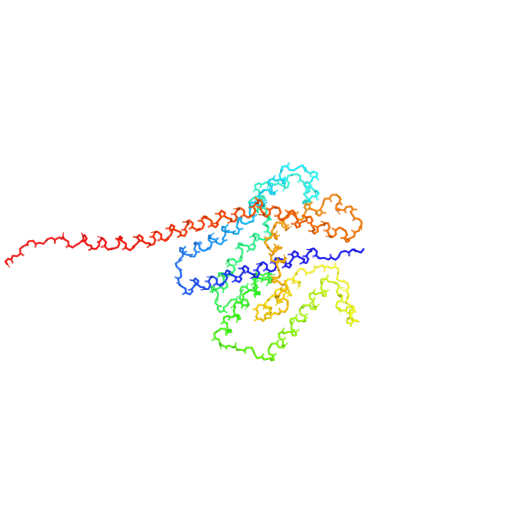879 O O . PHE A 1 226 ? 8.718 -2.210 8.975 1.00 79.94 226 PHE A O 1
ATOM 1886 N N . GLU A 1 227 ? 9.433 -2.880 10.986 1.00 82.94 227 GLU A N 1
ATOM 1887 C CA . GLU A 1 227 ? 9.670 -1.550 11.530 1.00 82.94 227 GLU A CA 1
ATOM 1888 C C . GLU A 1 227 ? 10.992 -0.920 11.086 1.00 82.94 227 GLU A C 1
ATOM 1890 O O . GLU A 1 227 ? 11.231 0.264 11.349 1.00 82.94 227 GLU A O 1
ATOM 1895 N N . TRP A 1 228 ? 11.831 -1.665 10.373 1.00 85.25 228 TRP A N 1
ATOM 1896 C CA . TRP A 1 228 ? 13.121 -1.180 9.928 1.00 85.25 228 TRP A CA 1
ATOM 1897 C C . TRP A 1 228 ? 12.988 0.059 9.032 1.00 85.25 228 TRP A C 1
ATOM 1899 O O . TRP A 1 228 ? 12.165 0.121 8.113 1.00 85.25 228 TRP A O 1
ATOM 1909 N N . ALA A 1 229 ? 13.837 1.061 9.280 1.00 81.62 229 ALA A N 1
ATOM 1910 C CA . ALA A 1 229 ? 13.792 2.350 8.591 1.00 81.62 229 ALA A CA 1
ATOM 1911 C C . ALA A 1 229 ? 13.877 2.214 7.060 1.00 81.62 229 ALA A C 1
ATOM 1913 O O . ALA A 1 229 ? 13.197 2.951 6.345 1.00 81.62 229 ALA A O 1
ATOM 1914 N N . GLY A 1 230 ? 14.648 1.238 6.565 1.00 80.38 230 GLY A N 1
ATOM 1915 C CA . GLY A 1 230 ? 14.744 0.927 5.138 1.00 80.38 230 GLY A CA 1
ATOM 1916 C C . GLY A 1 230 ? 13.404 0.486 4.545 1.00 80.38 230 GLY A C 1
ATOM 1917 O O . GLY A 1 230 ? 12.952 1.061 3.557 1.00 80.38 230 GLY A O 1
ATOM 1918 N N . LEU A 1 231 ? 12.716 -0.463 5.186 1.00 79.44 231 LEU A N 1
ATOM 1919 C CA . LEU A 1 231 ? 11.405 -0.944 4.736 1.00 79.44 231 LEU A CA 1
ATOM 1920 C C . LEU A 1 231 ? 10.313 0.119 4.869 1.00 79.44 231 LEU A C 1
ATOM 1922 O O . LEU A 1 231 ? 9.484 0.258 3.970 1.00 79.44 231 LEU A O 1
ATOM 1926 N N . ARG A 1 232 ? 10.350 0.947 5.921 1.00 80.94 232 ARG A N 1
ATOM 1927 C CA . ARG A 1 232 ? 9.454 2.111 6.036 1.00 80.94 232 ARG A CA 1
ATOM 1928 C C . ARG A 1 232 ? 9.689 3.123 4.914 1.00 80.94 232 ARG A C 1
ATOM 1930 O O . ARG A 1 232 ? 8.728 3.682 4.391 1.00 80.94 232 ARG A O 1
ATOM 1937 N N . CYS A 1 233 ? 10.947 3.364 4.541 1.00 81.12 233 CYS A N 1
ATOM 1938 C CA . CYS A 1 233 ? 11.293 4.246 3.427 1.00 81.12 233 CYS A CA 1
ATOM 1939 C C . CYS A 1 233 ? 10.798 3.673 2.092 1.00 81.12 233 CYS A C 1
ATOM 1941 O O . CYS A 1 233 ? 10.089 4.363 1.360 1.00 81.12 233 CYS A O 1
ATOM 1943 N N . LEU A 1 234 ? 11.064 2.388 1.833 1.00 80.06 234 LEU A N 1
ATOM 1944 C CA . LEU A 1 234 ? 10.545 1.673 0.663 1.00 80.06 234 LEU A CA 1
ATOM 1945 C C . LEU A 1 234 ? 9.013 1.713 0.609 1.00 80.06 234 LEU A C 1
ATOM 1947 O O . LEU A 1 234 ? 8.446 1.915 -0.459 1.00 80.06 234 LEU A O 1
ATOM 1951 N N . GLY A 1 235 ? 8.336 1.623 1.755 1.00 77.81 235 GLY A N 1
ATOM 1952 C CA . GLY A 1 235 ? 6.887 1.789 1.860 1.00 77.81 235 GLY A CA 1
ATOM 1953 C C . GLY A 1 235 ? 6.388 3.196 1.502 1.00 77.81 235 GLY A C 1
ATOM 1954 O O . GLY A 1 235 ? 5.289 3.323 0.958 1.00 77.81 235 GLY A O 1
ATOM 1955 N N . LYS A 1 236 ? 7.179 4.254 1.739 1.00 80.56 236 LYS A N 1
ATOM 1956 C CA . LYS A 1 236 ? 6.831 5.633 1.344 1.00 80.56 236 LYS A CA 1
ATOM 1957 C C . LYS A 1 236 ? 6.926 5.832 -0.166 1.00 80.56 236 LYS A C 1
ATOM 1959 O O . LYS A 1 236 ? 5.960 6.308 -0.752 1.00 80.56 236 LYS A O 1
ATOM 1964 N N . ILE A 1 237 ? 8.038 5.407 -0.772 1.00 85.00 237 ILE A N 1
ATOM 1965 C CA . ILE A 1 237 ? 8.319 5.561 -2.215 1.00 85.00 237 ILE A CA 1
ATOM 1966 C C . ILE A 1 237 ? 7.716 4.446 -3.080 1.00 85.00 237 ILE A C 1
ATOM 1968 O O . ILE A 1 237 ? 7.900 4.409 -4.293 1.00 85.00 237 ILE A O 1
ATOM 1972 N N . SER A 1 238 ? 7.025 3.506 -2.452 1.00 81.88 238 SER A N 1
ATOM 1973 C CA . SER A 1 238 ? 6.492 2.288 -3.058 1.00 81.88 238 SER A CA 1
ATOM 1974 C C . SER A 1 238 ? 5.622 2.511 -4.288 1.00 81.88 238 SER A C 1
ATOM 1976 O O . SER A 1 238 ? 5.757 1.783 -5.266 1.00 81.88 238 SER A O 1
ATOM 1978 N N . PHE A 1 239 ? 4.769 3.535 -4.266 1.00 80.31 239 PHE A N 1
ATOM 1979 C CA . PHE A 1 239 ? 3.951 3.891 -5.418 1.00 80.31 239 PHE A CA 1
ATOM 1980 C C . PHE A 1 239 ? 4.833 4.291 -6.610 1.00 80.31 239 PHE A C 1
ATOM 1982 O O . PHE A 1 239 ? 4.666 3.793 -7.723 1.00 80.31 239 PHE A O 1
ATOM 1989 N N . SER A 1 240 ? 5.843 5.126 -6.351 1.00 84.38 240 SER A N 1
ATOM 1990 C CA . SER A 1 240 ? 6.837 5.518 -7.351 1.00 84.38 240 SER A CA 1
ATOM 1991 C C . SER A 1 240 ? 7.618 4.306 -7.878 1.00 84.38 240 SER A C 1
ATOM 1993 O O . SER A 1 240 ? 7.835 4.200 -9.081 1.00 84.38 240 SER A O 1
ATOM 1995 N N . VAL A 1 241 ? 7.975 3.346 -7.016 1.00 83.81 241 VAL A N 1
ATOM 1996 C CA . VAL A 1 241 ? 8.594 2.069 -7.421 1.00 83.81 241 VAL A CA 1
ATOM 1997 C C . VAL A 1 241 ? 7.663 1.272 -8.341 1.00 83.81 241 VAL A C 1
ATOM 1999 O O . VAL A 1 241 ? 8.074 0.871 -9.430 1.00 83.81 241 VAL A O 1
ATOM 2002 N N . TYR A 1 242 ? 6.403 1.072 -7.947 1.00 78.94 242 TYR A N 1
ATOM 2003 C CA . TYR A 1 242 ? 5.413 0.321 -8.725 1.00 78.94 242 TYR A CA 1
ATOM 2004 C C . TYR A 1 242 ? 5.209 0.908 -10.121 1.00 78.94 242 TYR A C 1
ATOM 2006 O O . TYR A 1 242 ? 5.098 0.172 -11.096 1.00 78.94 242 TYR A O 1
ATOM 2014 N N . LEU A 1 243 ? 5.213 2.227 -10.241 1.00 78.88 243 LEU A N 1
ATOM 2015 C CA . LEU A 1 243 ? 4.920 2.891 -11.500 1.00 78.88 243 LEU A CA 1
ATOM 2016 C C . LEU A 1 243 ? 6.166 3.039 -12.392 1.00 78.88 243 LEU A C 1
ATOM 2018 O O . LEU A 1 243 ? 6.078 2.904 -13.612 1.00 78.88 243 LEU A O 1
ATOM 2022 N N . LEU A 1 244 ? 7.342 3.264 -11.799 1.00 84.06 244 LEU A N 1
ATOM 2023 C CA . LEU A 1 244 ? 8.561 3.584 -12.547 1.00 84.06 244 LEU A CA 1
ATOM 2024 C C . LEU A 1 244 ? 9.477 2.384 -12.805 1.00 84.06 244 LEU A C 1
ATOM 2026 O O . LEU A 1 244 ? 10.337 2.472 -13.683 1.00 84.06 244 LEU A O 1
ATOM 2030 N N . HIS A 1 245 ? 9.304 1.255 -12.103 1.00 82.94 245 HIS A N 1
ATOM 2031 C CA . HIS A 1 245 ? 10.197 0.099 -12.269 1.00 82.94 245 HIS A CA 1
ATOM 2032 C C . HIS A 1 245 ? 10.276 -0.403 -13.718 1.00 82.94 245 HIS A C 1
ATOM 2034 O O . HIS A 1 245 ? 11.340 -0.835 -14.158 1.00 82.94 245 HIS A O 1
ATOM 2040 N N . VAL A 1 246 ? 9.182 -0.290 -14.476 1.00 79.06 246 VAL A N 1
ATOM 2041 C CA . VAL A 1 246 ? 9.094 -0.664 -15.895 1.00 79.06 246 VAL A CA 1
ATOM 2042 C C . VAL A 1 246 ? 10.153 0.064 -16.731 1.00 79.06 246 VAL A C 1
ATOM 2044 O O . VAL A 1 246 ? 10.814 -0.558 -17.562 1.00 79.06 246 VAL A O 1
ATOM 2047 N N . PHE A 1 247 ? 10.390 1.353 -16.473 1.00 79.69 247 PHE A N 1
ATOM 2048 C CA . PHE A 1 247 ? 11.392 2.128 -17.210 1.00 79.69 247 PHE A CA 1
ATOM 2049 C C . PHE A 1 247 ? 12.814 1.637 -16.951 1.00 79.69 247 PHE A C 1
ATOM 2051 O O . PHE A 1 247 ? 13.651 1.680 -17.845 1.00 79.69 247 PHE A O 1
ATOM 2058 N N . VAL A 1 248 ? 13.097 1.125 -15.754 1.00 82.25 248 VAL A N 1
ATOM 2059 C CA . VAL A 1 248 ? 14.433 0.625 -15.409 1.00 82.25 248 VAL A CA 1
ATOM 2060 C C . VAL A 1 248 ? 14.640 -0.793 -15.939 1.00 82.25 248 VAL A C 1
ATOM 2062 O O . VAL A 1 248 ? 15.676 -1.088 -16.531 1.00 82.25 248 VAL A O 1
ATOM 2065 N N . VAL A 1 249 ? 13.643 -1.665 -15.771 1.00 80.31 249 VAL A N 1
ATOM 2066 C CA . VAL A 1 249 ? 13.728 -3.087 -16.145 1.00 80.31 249 VAL A CA 1
ATOM 2067 C C . VAL A 1 249 ? 13.888 -3.281 -17.656 1.00 80.31 249 VAL A C 1
ATOM 2069 O O . VAL A 1 249 ? 14.639 -4.163 -18.072 1.00 80.31 249 VAL A O 1
ATOM 2072 N N . PHE A 1 250 ? 13.217 -2.465 -18.476 1.00 76.62 250 PHE A N 1
ATOM 2073 C CA . PHE A 1 250 ? 13.244 -2.583 -19.943 1.00 76.62 250 PHE A CA 1
ATOM 2074 C C . PHE A 1 250 ? 14.252 -1.651 -20.631 1.00 76.62 250 PHE A C 1
ATOM 2076 O O . PHE A 1 250 ? 14.198 -1.458 -21.847 1.00 76.62 250 PHE A O 1
ATOM 2083 N N . THR A 1 251 ? 15.176 -1.053 -19.878 1.00 81.12 251 THR A N 1
ATOM 2084 C CA . THR A 1 251 ? 16.230 -0.220 -20.465 1.00 81.12 251 THR A CA 1
ATOM 2085 C C . THR A 1 251 ? 17.367 -1.095 -21.021 1.00 81.12 251 THR A C 1
ATOM 2087 O O . THR A 1 251 ? 17.835 -1.986 -20.306 1.00 81.12 251 THR A O 1
ATOM 2090 N N . PRO A 1 252 ? 17.844 -0.862 -22.266 1.00 78.31 252 PRO A N 1
ATOM 2091 C CA . PRO A 1 252 ? 18.795 -1.750 -22.953 1.00 78.31 252 PRO A CA 1
ATOM 2092 C C . PRO A 1 252 ? 20.037 -2.162 -22.139 1.00 78.31 252 PRO A C 1
ATOM 2094 O O . PRO A 1 252 ? 20.232 -3.365 -21.962 1.00 78.31 252 PRO A O 1
ATOM 2097 N N . PRO A 1 253 ? 20.807 -1.237 -21.518 1.00 78.62 253 PRO A N 1
ATOM 2098 C CA . PRO A 1 253 ? 21.981 -1.593 -20.712 1.00 78.62 253 PRO A CA 1
ATOM 2099 C C . PRO A 1 253 ? 21.691 -2.463 -19.483 1.00 78.62 253 PRO A C 1
ATOM 2101 O O . PRO A 1 253 ? 22.624 -3.017 -18.915 1.00 78.62 253 PRO A O 1
ATOM 2104 N N . ILE A 1 254 ? 20.436 -2.574 -19.039 1.00 80.69 254 ILE A N 1
ATOM 2105 C CA . ILE A 1 254 ? 20.016 -3.447 -17.930 1.00 80.69 254 ILE A CA 1
ATOM 2106 C C . ILE A 1 254 ? 19.459 -4.768 -18.461 1.00 80.69 254 ILE A C 1
ATOM 2108 O O . ILE A 1 254 ? 19.661 -5.836 -17.875 1.00 80.69 254 ILE A O 1
ATOM 2112 N N . GLN A 1 255 ? 18.746 -4.715 -19.584 1.00 77.69 255 GLN A N 1
ATOM 2113 C CA . GLN A 1 255 ? 18.160 -5.893 -20.201 1.00 77.69 255 GLN A CA 1
ATOM 2114 C C . GLN A 1 255 ? 19.238 -6.844 -20.736 1.00 77.69 255 GLN A C 1
ATOM 2116 O O . GLN A 1 255 ? 19.105 -8.054 -20.535 1.00 77.69 255 GLN A O 1
ATOM 2121 N N . GLU A 1 256 ? 20.298 -6.288 -21.329 1.00 82.19 256 GLU A N 1
ATOM 2122 C CA . GLU A 1 256 ? 21.417 -6.999 -21.966 1.00 82.19 256 GLU A CA 1
ATOM 2123 C C . GLU A 1 256 ? 22.446 -7.570 -20.975 1.00 82.19 256 GLU A C 1
ATOM 2125 O O . GLU A 1 256 ? 23.301 -8.364 -21.368 1.00 82.19 256 GLU A O 1
ATOM 2130 N N . GLN A 1 257 ? 22.357 -7.235 -19.681 1.00 79.94 257 GLN A N 1
ATOM 2131 C CA . GLN A 1 257 ? 23.257 -7.801 -18.672 1.00 79.94 257 GLN A CA 1
ATOM 2132 C C . GLN A 1 257 ? 23.067 -9.312 -18.540 1.00 79.94 257 GLN A C 1
ATOM 2134 O O . GLN A 1 257 ? 21.974 -9.806 -18.241 1.00 79.94 257 GLN A O 1
ATOM 2139 N N . THR A 1 258 ? 24.166 -10.042 -18.727 1.00 78.56 258 THR A N 1
ATOM 2140 C CA . THR A 1 258 ? 24.218 -11.506 -18.640 1.00 78.56 258 THR A CA 1
ATOM 2141 C C . THR A 1 258 ? 24.364 -11.994 -17.198 1.00 78.56 258 THR A C 1
ATOM 2143 O O . THR A 1 258 ? 23.847 -13.062 -16.861 1.00 78.56 258 THR A O 1
ATOM 2146 N N . ASN A 1 259 ? 25.014 -11.209 -16.329 1.00 83.31 259 ASN A N 1
ATOM 2147 C CA . ASN A 1 259 ? 25.147 -11.520 -14.909 1.00 83.31 259 ASN A CA 1
ATOM 2148 C C . ASN A 1 259 ? 23.863 -11.160 -14.143 1.00 83.31 259 ASN A C 1
ATOM 2150 O O . ASN A 1 259 ? 23.424 -10.011 -14.119 1.00 83.31 259 ASN A O 1
ATOM 2154 N N . TYR A 1 260 ? 23.266 -12.159 -13.488 1.00 74.12 260 TYR A N 1
ATOM 2155 C CA . TYR A 1 260 ? 22.027 -12.011 -12.723 1.00 74.12 260 TYR A CA 1
ATOM 2156 C C . TYR A 1 260 ? 22.179 -11.085 -11.512 1.00 74.12 260 TYR A C 1
ATOM 2158 O O . TYR A 1 260 ? 21.281 -10.290 -11.243 1.00 74.12 260 TYR A O 1
ATOM 2166 N N . TYR A 1 261 ? 23.287 -11.195 -10.774 1.00 77.44 261 TYR A N 1
ATOM 2167 C CA . TYR A 1 261 ? 23.476 -10.420 -9.549 1.00 77.44 261 TYR A CA 1
ATOM 2168 C C . TYR A 1 261 ? 23.682 -8.945 -9.869 1.00 77.44 261 TYR A C 1
ATOM 2170 O O . TYR A 1 261 ? 22.991 -8.106 -9.295 1.00 77.44 261 TYR A O 1
ATOM 2178 N N . ASP A 1 262 ? 24.530 -8.643 -10.852 1.00 82.19 262 ASP A N 1
ATOM 2179 C CA . ASP A 1 262 ? 24.757 -7.273 -11.320 1.00 82.19 262 ASP A CA 1
ATOM 2180 C C . ASP A 1 262 ? 23.447 -6.651 -11.808 1.00 82.19 262 ASP A C 1
ATOM 2182 O O . ASP A 1 262 ? 23.086 -5.553 -11.386 1.00 82.19 262 ASP A O 1
ATOM 2186 N N . LYS A 1 263 ? 22.659 -7.413 -12.578 1.00 80.81 263 LYS A N 1
ATOM 2187 C CA . LYS A 1 263 ? 21.333 -6.991 -13.034 1.00 80.81 263 LYS A CA 1
ATOM 2188 C C . LYS A 1 263 ? 20.377 -6.728 -11.878 1.00 80.81 263 LYS A C 1
ATOM 2190 O O . LYS A 1 263 ? 19.661 -5.732 -11.894 1.00 80.81 263 LYS A O 1
ATOM 2195 N N . MET A 1 264 ? 20.353 -7.595 -10.869 1.00 79.50 264 MET A N 1
ATOM 2196 C CA . MET A 1 264 ? 19.488 -7.435 -9.701 1.00 79.50 264 MET A CA 1
ATOM 2197 C C . MET A 1 264 ? 19.854 -6.180 -8.902 1.00 79.50 264 MET A C 1
ATOM 2199 O O . MET A 1 264 ? 18.966 -5.389 -8.584 1.00 79.50 264 MET A O 1
ATOM 2203 N N . PHE A 1 265 ? 21.140 -5.972 -8.606 1.00 84.12 265 PHE A N 1
ATOM 2204 C CA . PHE A 1 265 ? 21.603 -4.795 -7.870 1.00 84.12 265 PHE A CA 1
ATOM 2205 C C . PHE A 1 265 ? 21.423 -3.508 -8.675 1.00 84.12 265 PHE A C 1
ATOM 2207 O O . PHE A 1 265 ? 20.983 -2.506 -8.113 1.00 84.12 265 PHE A O 1
ATOM 2214 N N . ALA A 1 266 ? 21.684 -3.538 -9.983 1.00 85.19 266 ALA A N 1
ATOM 2215 C CA . ALA A 1 266 ? 21.477 -2.395 -10.863 1.00 85.19 266 ALA A CA 1
ATOM 2216 C C . ALA A 1 266 ? 19.991 -2.027 -10.966 1.00 85.19 266 ALA A C 1
ATOM 2218 O O . ALA A 1 266 ? 19.644 -0.864 -10.771 1.00 85.19 266 ALA A O 1
ATOM 2219 N N . VAL A 1 267 ? 19.100 -3.003 -11.189 1.00 85.12 267 VAL A N 1
ATOM 2220 C CA . VAL A 1 267 ? 17.645 -2.773 -11.194 1.00 85.12 267 VAL A CA 1
ATOM 2221 C C . VAL A 1 267 ? 17.197 -2.224 -9.846 1.00 85.12 267 VAL A C 1
ATOM 2223 O O . VAL A 1 267 ? 16.546 -1.186 -9.805 1.00 85.12 267 VAL A O 1
ATOM 2226 N N . PHE A 1 268 ? 17.556 -2.878 -8.741 1.00 85.38 268 PHE A N 1
ATOM 2227 C CA . PHE A 1 268 ? 17.128 -2.450 -7.412 1.00 85.38 268 PHE A CA 1
ATOM 2228 C C . PHE A 1 268 ? 17.619 -1.034 -7.085 1.00 85.38 268 PHE A C 1
ATOM 2230 O O . PHE A 1 268 ? 16.816 -0.180 -6.711 1.00 85.38 268 PHE A O 1
ATOM 2237 N N . GLY A 1 269 ? 18.908 -0.753 -7.289 1.00 87.44 269 GLY A N 1
ATOM 2238 C CA . GLY A 1 269 ? 19.502 0.555 -7.020 1.00 87.44 269 GLY A CA 1
ATOM 2239 C C . GLY A 1 269 ? 18.909 1.667 -7.884 1.00 87.44 269 GLY A C 1
ATOM 2240 O O . GLY A 1 269 ? 18.508 2.702 -7.355 1.00 87.44 269 GLY A O 1
ATOM 2241 N N . LEU A 1 270 ? 18.787 1.445 -9.197 1.00 89.00 270 LEU A N 1
ATOM 2242 C CA . LEU A 1 270 ? 18.236 2.440 -10.121 1.00 89.00 270 LEU A CA 1
ATOM 2243 C C . LEU A 1 270 ? 16.744 2.684 -9.889 1.00 89.00 270 LEU A C 1
ATOM 2245 O O . LEU A 1 270 ? 16.313 3.835 -9.925 1.00 89.00 270 LEU A O 1
ATOM 2249 N N . VAL A 1 271 ? 15.958 1.639 -9.608 1.00 89.31 271 VAL A N 1
ATOM 2250 C CA . VAL A 1 271 ? 14.533 1.789 -9.274 1.00 89.31 271 VAL A CA 1
ATOM 2251 C C . VAL A 1 271 ? 14.367 2.575 -7.980 1.00 89.31 271 VAL A C 1
ATOM 2253 O O . VAL A 1 271 ? 13.558 3.499 -7.944 1.00 89.31 271 VAL A O 1
ATOM 2256 N N . VAL A 1 272 ? 15.137 2.258 -6.935 1.00 88.31 272 VAL A N 1
ATOM 2257 C CA . VAL A 1 272 ? 15.076 2.988 -5.660 1.00 88.31 272 VAL A CA 1
ATOM 2258 C C . VAL A 1 272 ? 15.500 4.442 -5.843 1.00 88.31 272 VAL A C 1
ATOM 2260 O O . VAL A 1 272 ? 14.823 5.331 -5.329 1.00 88.31 272 VAL A O 1
ATOM 2263 N N . LEU A 1 273 ? 16.565 4.710 -6.604 1.00 90.75 273 LEU A N 1
ATOM 2264 C CA . LEU A 1 273 ? 17.030 6.069 -6.885 1.00 90.75 273 LEU A CA 1
ATOM 2265 C C . LEU A 1 273 ? 15.962 6.863 -7.646 1.00 90.75 273 LEU A C 1
ATOM 2267 O O . LEU A 1 273 ? 15.555 7.934 -7.195 1.00 90.75 273 LEU A O 1
ATOM 2271 N N . LEU A 1 274 ? 15.454 6.311 -8.751 1.00 89.94 274 LEU A N 1
ATOM 2272 C CA . LEU A 1 274 ? 14.435 6.950 -9.582 1.00 89.94 274 LEU A CA 1
ATOM 2273 C C . LEU A 1 274 ? 13.133 7.190 -8.806 1.00 89.94 274 LEU A C 1
ATOM 2275 O O . LEU A 1 274 ? 12.544 8.271 -8.897 1.00 89.94 274 LEU A O 1
ATOM 2279 N N . ALA A 1 275 ? 12.702 6.213 -8.006 1.00 89.19 275 ALA A N 1
ATOM 2280 C CA . ALA A 1 275 ? 11.521 6.336 -7.163 1.00 89.19 275 ALA A CA 1
ATOM 2281 C C . ALA A 1 275 ? 11.715 7.373 -6.050 1.00 89.19 275 ALA A C 1
ATOM 2283 O O . ALA A 1 275 ? 10.802 8.143 -5.775 1.00 89.19 275 ALA A O 1
ATOM 2284 N N . THR A 1 276 ? 12.903 7.441 -5.446 1.00 89.88 276 THR A N 1
ATOM 2285 C CA . THR A 1 276 ? 13.221 8.439 -4.414 1.00 89.88 276 THR A CA 1
ATOM 2286 C C . THR A 1 276 ? 13.233 9.849 -4.998 1.00 89.88 276 THR A C 1
ATOM 2288 O O . THR A 1 276 ? 12.617 10.750 -4.431 1.00 89.88 276 THR A O 1
ATOM 2291 N N . ALA A 1 277 ? 13.869 10.043 -6.156 1.00 90.44 277 ALA A N 1
ATOM 2292 C CA . ALA A 1 277 ? 13.870 11.327 -6.853 1.00 90.44 277 ALA A CA 1
ATOM 2293 C C . ALA A 1 277 ? 12.439 11.764 -7.207 1.00 90.44 277 ALA A C 1
ATOM 2295 O O . ALA A 1 277 ? 12.028 12.878 -6.886 1.00 90.44 277 ALA A O 1
ATOM 2296 N N . SER A 1 278 ? 11.647 10.859 -7.784 1.00 89.50 278 SER A N 1
ATOM 2297 C CA . SER A 1 278 ? 10.253 11.135 -8.158 1.00 89.50 278 SER A CA 1
ATOM 2298 C C . SER A 1 278 ? 9.370 11.427 -6.944 1.00 89.50 278 SER A C 1
ATOM 2300 O O . SER A 1 278 ? 8.538 12.336 -6.988 1.00 89.50 278 SER A O 1
ATOM 2302 N N . TYR A 1 279 ? 9.589 10.719 -5.833 1.00 87.62 279 TYR A N 1
ATOM 2303 C CA . TYR A 1 279 ? 8.880 10.956 -4.581 1.00 87.62 279 TYR A CA 1
ATOM 2304 C C . TYR A 1 279 ? 9.106 12.381 -4.069 1.00 87.62 279 TYR A C 1
ATOM 2306 O O . TYR A 1 279 ? 8.141 13.084 -3.779 1.00 87.62 279 TYR A O 1
ATOM 2314 N N . TYR A 1 280 ? 10.357 12.841 -3.991 1.00 87.88 280 TYR A N 1
ATOM 2315 C CA . TYR A 1 280 ? 10.648 14.184 -3.478 1.00 87.88 280 TYR A CA 1
ATOM 2316 C C . TYR A 1 280 ? 10.243 15.306 -4.437 1.00 87.88 280 TYR A C 1
ATOM 2318 O O . TYR A 1 280 ? 9.873 16.383 -3.974 1.00 87.88 280 TYR A O 1
ATOM 2326 N N . LEU A 1 281 ? 10.282 15.064 -5.749 1.00 87.81 281 LEU A N 1
ATOM 2327 C CA . LEU A 1 281 ? 9.945 16.077 -6.751 1.00 87.81 281 LEU A CA 1
ATOM 2328 C C . LEU A 1 281 ? 8.437 16.240 -6.971 1.00 87.81 281 LEU A C 1
ATOM 2330 O O . LEU A 1 281 ? 7.992 17.337 -7.296 1.00 87.81 281 LEU A O 1
ATOM 2334 N N . ILE A 1 282 ? 7.651 15.169 -6.819 1.00 87.12 282 ILE A N 1
ATOM 2335 C CA . ILE A 1 282 ? 6.244 15.148 -7.249 1.00 87.12 282 ILE A CA 1
ATOM 2336 C C . ILE A 1 282 ? 5.312 14.737 -6.104 1.00 87.12 282 ILE A C 1
ATOM 2338 O O . ILE A 1 282 ? 4.394 15.481 -5.751 1.00 87.12 282 ILE A O 1
ATOM 2342 N N . GLU A 1 283 ? 5.528 13.559 -5.513 1.00 85.00 283 GLU A N 1
ATOM 2343 C CA . GLU A 1 283 ? 4.603 12.981 -4.525 1.00 85.00 283 GLU A CA 1
ATOM 2344 C C . GLU A 1 283 ? 4.599 13.783 -3.212 1.00 85.00 283 GLU A C 1
ATOM 2346 O O . GLU A 1 283 ? 3.541 14.168 -2.711 1.00 85.00 283 GLU A O 1
ATOM 2351 N N . TYR A 1 284 ? 5.777 14.099 -2.678 1.00 85.56 284 TYR A N 1
ATOM 2352 C CA . TYR A 1 284 ? 5.949 14.836 -1.430 1.00 85.56 284 TYR A CA 1
ATOM 2353 C C . TYR A 1 284 ? 5.358 16.260 -1.452 1.00 85.56 284 TYR A C 1
ATOM 2355 O O . TYR A 1 284 ? 4.572 16.577 -0.552 1.00 85.56 284 TYR A O 1
ATOM 2363 N N . PRO A 1 285 ? 5.647 17.127 -2.448 1.00 87.44 285 PRO A N 1
ATOM 2364 C CA . PRO A 1 285 ? 5.041 18.457 -2.493 1.00 87.44 285 PRO A CA 1
ATOM 2365 C C . PRO A 1 285 ? 3.519 18.385 -2.655 1.00 87.44 285 PRO A C 1
ATOM 2367 O O . PRO A 1 285 ? 2.803 19.156 -2.017 1.00 87.44 285 PRO A O 1
ATOM 2370 N N . SER A 1 286 ? 3.009 17.417 -3.423 1.00 84.38 286 SER A N 1
ATOM 2371 C CA . SER A 1 286 ? 1.564 17.206 -3.579 1.00 84.38 286 SER A CA 1
ATOM 2372 C C . SER A 1 286 ? 0.898 16.839 -2.250 1.00 84.38 286 SER A C 1
ATOM 2374 O O . SER A 1 286 ? -0.144 17.396 -1.903 1.00 84.38 286 SER A O 1
ATOM 2376 N N . GLN A 1 287 ? 1.526 15.973 -1.449 1.00 83.19 287 GLN A N 1
ATOM 2377 C CA . GLN A 1 287 ? 1.044 15.635 -0.106 1.00 83.19 287 GLN A CA 1
ATOM 2378 C C . GLN A 1 287 ? 1.073 16.837 0.848 1.00 83.19 287 GLN A C 1
ATOM 2380 O O . GLN A 1 287 ? 0.130 17.028 1.622 1.00 83.19 287 GLN A O 1
ATOM 2385 N N . LEU A 1 288 ? 2.120 17.664 0.784 1.00 85.19 288 LEU A N 1
ATOM 2386 C CA . LEU A 1 288 ? 2.234 18.869 1.607 1.00 85.19 288 LEU A CA 1
ATOM 2387 C C . LEU A 1 288 ? 1.124 19.881 1.285 1.00 85.19 288 LEU A C 1
ATOM 2389 O O . LEU A 1 288 ? 0.558 20.484 2.199 1.00 85.19 288 LEU A O 1
ATOM 2393 N N . LEU A 1 289 ? 0.768 20.035 0.005 1.00 83.19 289 LEU A N 1
ATOM 2394 C CA . LEU A 1 289 ? -0.364 20.865 -0.415 1.00 83.19 289 LEU A CA 1
ATOM 2395 C C . LEU A 1 289 ? -1.677 20.374 0.204 1.00 83.19 289 LEU A C 1
ATOM 2397 O O . LEU A 1 289 ? -2.434 21.187 0.729 1.00 83.19 289 LEU A O 1
ATOM 2401 N N . VAL A 1 290 ? -1.919 19.058 0.235 1.00 82.38 290 VAL A N 1
ATOM 2402 C CA . VAL A 1 290 ? -3.124 18.506 0.881 1.00 82.38 290 VAL A CA 1
ATOM 2403 C C . VAL A 1 290 ? -3.150 18.799 2.366 1.00 82.38 290 VAL A C 1
ATOM 2405 O O . VAL A 1 290 ? -4.195 19.161 2.892 1.00 82.38 290 VAL A O 1
ATOM 2408 N N . GLN A 1 291 ? -2.022 18.641 3.056 1.00 82.44 291 GLN A N 1
ATOM 2409 C CA . GLN A 1 291 ? -1.961 18.901 4.493 1.00 82.44 291 GLN A CA 1
ATOM 2410 C C . GLN A 1 291 ? -2.277 20.364 4.805 1.00 82.44 291 GLN A C 1
ATOM 2412 O O . GLN A 1 291 ? -3.042 20.630 5.729 1.00 82.44 291 GLN A O 1
ATOM 2417 N N . ARG A 1 292 ? -1.759 21.293 3.994 1.00 83.31 292 ARG A N 1
ATOM 2418 C CA . ARG A 1 292 ? -2.059 22.727 4.111 1.00 83.31 292 ARG A CA 1
ATOM 2419 C C . ARG A 1 292 ? -3.520 23.044 3.799 1.00 83.31 292 ARG A C 1
ATOM 2421 O O . ARG A 1 292 ? -4.133 23.840 4.498 1.00 83.31 292 ARG A O 1
ATOM 2428 N N . LEU A 1 293 ? -4.095 22.430 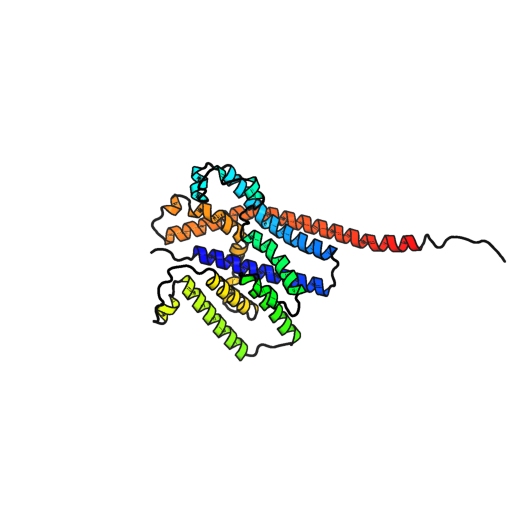2.766 1.00 81.88 293 LEU A N 1
ATOM 2429 C CA . LEU A 1 293 ? -5.514 22.605 2.453 1.00 81.88 293 LEU A CA 1
ATOM 2430 C C . LEU A 1 293 ? -6.392 22.041 3.575 1.00 81.88 293 LEU A C 1
ATOM 2432 O O . LEU A 1 293 ? -7.292 22.720 4.053 1.00 81.88 293 LEU A O 1
ATOM 2436 N N . ALA A 1 294 ? -6.087 20.837 4.059 1.00 78.06 294 ALA A N 1
ATOM 2437 C CA . ALA A 1 294 ? -6.811 20.197 5.149 1.00 78.06 294 ALA A CA 1
ATOM 2438 C C . ALA A 1 294 ? -6.736 21.009 6.452 1.00 78.06 294 ALA A C 1
ATOM 2440 O O . ALA A 1 294 ? -7.747 21.126 7.142 1.00 78.06 294 ALA A O 1
ATOM 2441 N N . SER A 1 295 ? -5.582 21.607 6.778 1.00 77.88 295 SER A N 1
ATOM 2442 C CA . SER A 1 295 ? -5.463 22.481 7.950 1.00 77.88 295 SER A CA 1
ATOM 2443 C C . SER A 1 295 ? -6.300 23.752 7.794 1.00 77.88 295 SER A C 1
ATOM 2445 O O . SER A 1 295 ? -7.009 24.123 8.723 1.00 77.88 295 SER A O 1
ATOM 2447 N N . ARG A 1 296 ? -6.307 24.368 6.604 1.00 77.25 296 ARG A N 1
ATOM 2448 C CA . ARG A 1 296 ? -7.153 25.537 6.306 1.00 77.25 296 ARG A CA 1
ATOM 2449 C C . ARG A 1 296 ? -8.646 25.227 6.395 1.00 77.25 296 ARG A C 1
ATOM 2451 O O . ARG A 1 296 ? -9.394 26.011 6.971 1.00 77.25 296 ARG A O 1
ATOM 2458 N N . PHE A 1 297 ? -9.081 24.080 5.880 1.00 74.06 297 PHE A N 1
ATOM 2459 C CA . PHE A 1 297 ? -10.478 23.658 6.000 1.00 74.06 297 PHE A CA 1
ATOM 2460 C C . PHE A 1 297 ? -10.864 23.348 7.451 1.00 74.06 297 PHE A C 1
ATOM 2462 O O . PHE A 1 297 ? -11.977 23.665 7.865 1.00 74.06 297 PHE A O 1
ATOM 2469 N N . ALA A 1 298 ? -9.954 22.771 8.241 1.00 74.00 298 ALA A N 1
ATOM 2470 C CA . ALA A 1 298 ? -10.185 22.534 9.665 1.00 74.00 298 ALA A CA 1
ATOM 2471 C C . ALA A 1 298 ? -10.303 23.847 10.457 1.00 74.00 298 ALA A C 1
ATOM 2473 O O . ALA A 1 298 ? -11.190 23.961 11.302 1.00 74.00 298 ALA A O 1
ATOM 2474 N N . GLU A 1 299 ? -9.469 24.847 10.148 1.00 76.56 299 GLU A N 1
ATOM 2475 C CA . GLU A 1 299 ? -9.594 26.205 10.693 1.00 76.56 299 GLU A CA 1
ATOM 2476 C C . GLU A 1 299 ? -10.972 26.792 10.357 1.00 76.56 299 GLU A C 1
ATOM 2478 O O . GLU A 1 299 ? -11.707 27.187 11.258 1.00 76.56 299 GLU A O 1
ATOM 2483 N N . GLN A 1 300 ? -11.373 26.787 9.082 1.00 71.12 300 GLN A N 1
ATOM 2484 C CA . GLN A 1 300 ? -12.665 27.335 8.649 1.00 71.12 300 GLN A CA 1
ATOM 2485 C C . GLN A 1 300 ? -13.867 26.630 9.293 1.00 71.12 300 GLN A C 1
ATOM 2487 O O . GLN A 1 300 ? -14.804 27.295 9.730 1.00 71.12 300 GLN A O 1
ATOM 2492 N N . ALA A 1 301 ? -13.832 25.301 9.414 1.00 67.06 301 ALA A N 1
ATOM 2493 C CA . ALA A 1 301 ? -14.891 24.543 10.075 1.00 67.06 301 ALA A CA 1
ATOM 2494 C C . ALA A 1 301 ? -14.998 24.868 11.577 1.00 67.06 301 ALA A C 1
ATOM 2496 O O . ALA A 1 301 ? -16.103 24.900 12.121 1.00 67.06 301 ALA A O 1
ATOM 2497 N N . ALA A 1 302 ? -13.872 25.135 12.249 1.00 71.31 302 ALA A N 1
ATOM 2498 C CA . ALA A 1 302 ? -13.867 25.580 13.642 1.00 71.31 302 ALA A CA 1
ATOM 2499 C C . ALA A 1 302 ? -14.454 26.996 13.792 1.00 71.31 302 ALA A C 1
ATOM 2501 O O . ALA A 1 302 ? -15.256 27.225 14.698 1.00 71.31 302 ALA A O 1
ATOM 2502 N N . TRP A 1 303 ? -14.128 27.909 12.870 1.00 64.19 303 TRP A N 1
ATOM 2503 C CA . TRP A 1 303 ? -14.712 29.256 12.807 1.00 64.19 303 TRP A CA 1
ATOM 2504 C C . TRP A 1 303 ? -16.230 29.231 12.564 1.00 64.19 303 TRP A C 1
ATOM 2506 O O . TRP A 1 303 ? -16.968 29.943 13.243 1.00 64.19 303 TRP A O 1
ATOM 2516 N N . GLU A 1 304 ? -16.727 28.390 11.648 1.00 59.97 304 GLU A N 1
ATOM 2517 C CA . GLU A 1 304 ? -18.174 28.212 11.430 1.00 59.97 304 GLU A CA 1
ATOM 2518 C C . GLU A 1 304 ? -18.871 27.662 12.681 1.00 59.97 304 GLU A C 1
ATOM 2520 O O . GLU A 1 304 ? -19.927 28.159 13.073 1.00 59.97 304 GLU A O 1
ATOM 2525 N N . HIS A 1 305 ? -18.273 26.671 13.350 1.00 58.44 305 HIS A N 1
ATOM 2526 C CA . HIS A 1 305 ? -18.864 26.075 14.547 1.00 58.44 305 HIS A CA 1
ATOM 2527 C C . HIS A 1 305 ? -18.930 27.055 15.728 1.00 58.44 305 HIS A C 1
ATOM 2529 O O . HIS A 1 305 ? -19.888 26.997 16.497 1.00 58.44 305 HIS A O 1
ATOM 2535 N N . GLN A 1 306 ? -17.965 27.974 15.838 1.00 58.19 306 GLN A N 1
ATOM 2536 C CA . GLN A 1 306 ? -17.964 29.061 16.824 1.00 58.19 306 GLN A CA 1
ATOM 2537 C C . GLN A 1 306 ? -18.952 30.191 16.504 1.00 58.19 306 GLN A C 1
ATOM 2539 O O . GLN A 1 306 ? -19.283 30.964 17.399 1.00 58.19 306 GLN A O 1
ATOM 2544 N N . ARG A 1 307 ? -19.446 30.303 15.264 1.00 52.47 307 ARG A N 1
ATOM 2545 C CA . ARG A 1 307 ? -20.436 31.322 14.871 1.00 52.47 307 ARG A CA 1
ATOM 2546 C C . ARG A 1 307 ? -21.876 30.897 15.191 1.00 52.47 307 ARG A C 1
ATOM 2548 O O . ARG A 1 307 ? -22.708 31.737 15.520 1.00 52.47 307 ARG A O 1
ATOM 2555 N N . ILE A 1 308 ? -22.143 29.590 15.170 1.00 53.34 308 ILE A N 1
ATOM 2556 C CA . ILE A 1 308 ? -23.466 28.983 15.400 1.00 53.34 308 ILE A CA 1
ATOM 2557 C C . ILE A 1 308 ? -24.036 29.132 16.841 1.00 53.34 308 ILE A C 1
ATOM 2559 O O . ILE A 1 308 ? -25.256 29.076 16.969 1.00 53.34 308 ILE A O 1
ATOM 2563 N N . PRO A 1 309 ? -23.280 29.406 17.929 1.00 47.88 309 PRO A N 1
ATOM 2564 C CA . PRO A 1 309 ? -23.877 29.739 19.226 1.00 47.88 309 PRO A CA 1
ATOM 2565 C C . PRO A 1 309 ? -24.413 31.180 19.302 1.00 47.88 309 PRO A C 1
ATOM 2567 O O . PRO A 1 309 ? -25.283 31.450 20.119 1.00 47.88 309 PRO A O 1
ATOM 2570 N N . ASN A 1 310 ? -23.928 32.110 18.465 1.00 41.66 310 ASN A N 1
ATOM 2571 C CA . ASN A 1 310 ? -24.234 33.540 18.623 1.00 41.66 310 ASN A CA 1
ATOM 2572 C C . ASN A 1 310 ? -25.494 34.014 17.879 1.00 41.66 310 ASN A C 1
ATOM 2574 O O . ASN A 1 310 ? -26.089 35.008 18.285 1.00 41.66 310 ASN A O 1
ATOM 2578 N N . GLU A 1 311 ? -25.948 33.314 16.836 1.00 44.56 311 GLU A N 1
ATOM 2579 C CA . GLU A 1 311 ? -27.202 33.668 16.141 1.00 44.56 311 GLU A CA 1
ATOM 2580 C C . GLU A 1 311 ? -28.456 33.064 16.802 1.00 44.56 311 GLU A C 1
ATOM 2582 O O . GLU A 1 311 ? -29.564 33.553 16.582 1.00 44.56 311 GLU A O 1
ATOM 2587 N N . GLY A 1 312 ? -28.300 32.036 17.648 1.00 42.22 312 GLY A N 1
ATOM 2588 C CA . GLY A 1 312 ? -29.411 31.394 18.363 1.00 42.22 312 GLY A CA 1
ATOM 2589 C C . GLY A 1 312 ? -29.942 32.193 19.559 1.00 42.22 312 GLY A C 1
ATOM 2590 O O . GLY A 1 312 ? -31.143 32.150 19.827 1.00 42.22 312 GLY A O 1
ATOM 2591 N N . ASP A 1 313 ? -29.081 32.962 20.234 1.00 42.41 313 ASP A N 1
ATOM 2592 C CA . ASP A 1 313 ? -29.465 33.759 21.410 1.00 42.41 313 ASP A CA 1
ATOM 2593 C C . ASP A 1 313 ? -29.844 35.210 21.074 1.00 42.41 313 ASP A C 1
ATOM 2595 O O . ASP A 1 313 ? -30.673 35.800 21.768 1.00 42.41 313 ASP A O 1
ATOM 2599 N N . GLN A 1 314 ? -29.353 35.782 19.967 1.00 40.53 314 GLN A N 1
ATOM 2600 C CA . GLN A 1 314 ? -29.774 37.130 19.551 1.00 40.53 314 GLN A CA 1
ATOM 2601 C C . GLN A 1 314 ? -31.202 37.176 18.986 1.00 40.53 314 GLN A C 1
ATOM 2603 O O . GLN A 1 314 ? -31.878 38.194 19.122 1.00 40.53 314 GLN A O 1
ATOM 2608 N N . ASN A 1 315 ? -31.717 36.071 18.433 1.00 39.31 315 ASN A N 1
ATOM 2609 C CA . ASN A 1 315 ? -33.093 36.019 17.921 1.00 39.31 315 ASN A CA 1
ATOM 2610 C C . ASN A 1 315 ? -34.151 35.690 18.994 1.00 39.31 315 ASN A C 1
ATOM 2612 O O . ASN A 1 315 ? -35.348 35.844 18.745 1.00 39.31 315 ASN A O 1
ATOM 2616 N N . ARG A 1 316 ? -33.738 35.291 20.208 1.00 34.66 316 ARG A N 1
ATOM 2617 C CA . ARG A 1 316 ? -34.643 35.138 21.365 1.00 34.66 316 ARG A CA 1
ATOM 2618 C C . ARG A 1 316 ? -34.837 36.423 22.170 1.00 34.66 316 ARG A C 1
ATOM 2620 O O . ARG A 1 316 ? -35.830 36.521 22.878 1.00 34.66 316 ARG A O 1
ATOM 2627 N N . MET A 1 317 ? -33.960 37.419 22.032 1.00 36.25 317 MET A N 1
ATOM 2628 C CA . MET A 1 317 ? -34.132 38.714 22.710 1.00 36.25 317 MET A CA 1
ATOM 2629 C C . MET A 1 317 ? -34.976 39.728 21.922 1.00 36.25 317 MET A C 1
ATOM 2631 O O . MET A 1 317 ? -35.530 40.634 22.533 1.00 36.25 317 MET A O 1
ATOM 2635 N N . ASN A 1 318 ? -35.174 39.546 20.611 1.00 37.06 318 ASN A N 1
ATOM 2636 C CA . ASN A 1 318 ? -35.934 40.490 19.773 1.00 37.06 318 ASN A CA 1
ATOM 2637 C C . ASN A 1 318 ? -37.420 40.135 19.556 1.00 37.06 318 ASN A C 1
ATOM 2639 O O . ASN A 1 318 ? -38.101 40.829 18.807 1.00 37.06 318 ASN A O 1
ATOM 2643 N N . SER A 1 319 ? -37.952 39.084 20.194 1.00 37.56 319 SER A N 1
ATOM 2644 C CA . SER A 1 319 ? -39.372 38.687 20.068 1.00 37.56 319 SER A CA 1
ATOM 2645 C C . SER A 1 319 ? -40.210 38.888 21.340 1.00 37.56 319 SER A C 1
ATOM 2647 O O . SER A 1 319 ? -41.375 38.502 21.369 1.00 37.56 319 SER A O 1
ATOM 2649 N N . THR A 1 320 ? -39.665 39.558 22.362 1.00 37.75 320 THR A N 1
ATOM 2650 C CA . THR A 1 320 ? -40.348 39.800 23.652 1.00 37.75 320 THR A CA 1
ATOM 2651 C C . THR A 1 320 ? -40.557 41.283 23.963 1.00 37.75 320 THR A C 1
ATOM 2653 O O . THR A 1 320 ? -40.557 41.686 25.121 1.00 37.75 320 THR A O 1
ATOM 2656 N N . GLN A 1 321 ? -40.744 42.110 22.934 1.00 33.84 321 GLN A N 1
ATOM 2657 C CA . GLN A 1 321 ? -41.089 43.520 23.109 1.00 33.84 321 GLN A CA 1
ATOM 2658 C C . GLN A 1 321 ? -42.213 43.907 22.143 1.00 33.84 321 GLN A C 1
ATOM 2660 O O . GLN A 1 321 ? -42.030 44.604 21.151 1.00 33.84 321 GLN A O 1
ATOM 2665 N N . LEU A 1 322 ? -43.391 43.362 22.435 1.00 31.38 322 LEU A N 1
ATOM 2666 C CA . LEU A 1 322 ? -44.676 43.886 21.994 1.00 31.38 322 LEU A CA 1
ATOM 2667 C C . LEU A 1 322 ? -45.405 44.307 23.269 1.00 31.38 322 LEU A C 1
ATOM 2669 O O . LEU A 1 322 ? -45.838 43.457 24.047 1.00 31.38 322 LEU A O 1
ATOM 2673 N N . ASP A 1 323 ? -45.458 45.620 23.490 1.00 30.48 323 ASP A N 1
ATOM 2674 C CA . ASP A 1 323 ? -46.279 46.251 24.520 1.00 30.48 323 ASP A CA 1
ATOM 2675 C C . ASP A 1 323 ? -47.728 45.754 24.431 1.00 30.48 323 ASP A C 1
ATOM 2677 O O . ASP A 1 323 ? -48.275 45.544 23.341 1.00 30.48 323 ASP A O 1
ATOM 2681 N N . PRO A 1 324 ? -48.399 45.705 25.583 1.00 32.09 324 PRO A N 1
ATOM 2682 C CA . PRO A 1 324 ? -49.525 46.607 25.703 1.00 32.09 324 PRO A CA 1
ATOM 2683 C C . PRO A 1 324 ? -49.407 47.487 26.946 1.00 32.09 324 PRO A C 1
ATOM 2685 O O . PRO A 1 324 ? -49.249 47.019 28.072 1.00 32.09 324 PRO A O 1
ATOM 2688 N N . LEU A 1 325 ? -49.564 48.790 26.693 1.00 29.17 325 LEU A N 1
ATOM 2689 C CA . LEU A 1 325 ? -50.148 49.748 27.623 1.00 29.17 325 LEU A CA 1
ATOM 2690 C C . LEU A 1 325 ? -51.351 49.144 28.373 1.00 29.17 325 LEU A C 1
ATOM 2692 O O . LEU A 1 325 ? -52.037 48.273 27.839 1.00 29.17 325 LEU A O 1
ATOM 2696 N N . TRP A 1 326 ? -51.652 49.782 29.512 1.00 27.41 326 TRP A N 1
ATOM 2697 C CA . TRP A 1 326 ? -52.856 49.704 30.358 1.00 27.41 326 TRP A CA 1
ATOM 2698 C C . TRP A 1 326 ? -52.728 48.727 31.550 1.00 27.41 326 TRP A C 1
ATOM 2700 O O . TRP A 1 326 ? -52.397 47.571 31.346 1.00 27.41 326 TRP A O 1
ATOM 2710 N N . ILE A 1 327 ? -52.998 49.049 32.825 1.00 30.52 327 ILE A N 1
ATOM 2711 C CA . ILE A 1 327 ? -53.584 50.202 33.535 1.00 30.52 327 ILE A CA 1
ATOM 2712 C C . ILE A 1 327 ? -53.247 50.032 35.043 1.00 30.52 327 ILE A C 1
ATOM 2714 O O . ILE A 1 327 ? -53.325 48.911 35.539 1.00 30.52 327 ILE A O 1
ATOM 2718 N N . TYR A 1 328 ? -52.983 51.169 35.710 1.00 33.19 328 TYR A N 1
ATOM 2719 C CA . TYR A 1 328 ? -52.813 51.474 37.152 1.00 33.19 328 TYR A CA 1
ATOM 2720 C C . TYR A 1 328 ? -51.639 50.887 37.943 1.00 33.19 328 TYR A C 1
ATOM 2722 O O . TYR A 1 328 ? -51.645 49.683 38.274 1.00 33.19 328 TYR A O 1
#

Secondary structure (DSSP, 8-state):
----THHHHHHHHHHHHHHHHHHHHHHHHHHHHHHTT--HHHHHHHHHHHHHHHHHHHHHHHHHHHHHHHHS-HHHHHHHH---SGGG--HHHHHTT-S---HHHHHHHHHHHHHHHHHHHGGGGGGGGTT---SHHHHHHHHHHHHHHHHHHT----HHHHHHHHHHHHHHHHHHHHHHTTTHHHHHTT-PPPPPSS--HHHHHHHHHHHHHHHHHS--HHHHHHT-HHHHHHHHHHHHHHHHHHHHHTSHHHHS---HHHHHHHHHHHHHHHHHHHIIIIIHHHHHHHHHHHHHHHHHHHHHHHHTTHHHHHHHHSSS--------

Mean predicted aligned error: 12.02 Å

Radius of gyration: 26.42 Å; Cα contacts (8 Å, |Δi|>4): 220; chains: 1; bounding box: 79×85×69 Å

pLDDT: mean 74.87, std 13.91, range [27.41, 91.5]

Sequence (328 aa):
MRDLFMGAVGVDAFFVLSSVLLTMIFMKKSIKLFEEQASYRKWGWTLADYFTKRFLRVYPLYALLSIALWLMPFEYKNRYYRITKPEDFNLFQTLTFHPTLPLEIAYYFVLPGFVLVVLKLGRFWWVSFIPLYAWAPWAAVIFVKLEAWVKSTGFKFGTLHIVGLRVVETALIAVYLSVVFRGLFFNWLGVPLPRPTRYSMPFTSVNLSLLFVVEMIQPSSVSLFFEWAGLRCLGKISFSVYLLHVFVVFTPPIQEQTNYYDKMFAVFGLVVLLATASYYLIEYPSQLLVQRLASRFAEQAAWEHQRIPNEGDQNRMNSTQLDPLWIY

Nearest PDB structures (foldseek):
  7n6g-assembly1_3X  TM=1.876E-01  e=6.113E+00  Chlamydomonas reinhardtii